Protein AF-A0A8T3ZZF8-F1 (afdb_monomer_lite)

Foldseek 3Di:
DWWKKAWDADPPFFGQDIDTQDDLVRLLVSLQLLLVVLQVCLLVLQQFQLVQLCVVLVVLQVQDQELVSLLVSLQPDDPVVSLVSRVVGGHDDPVVVVPPPDPQQDDSSLSSLLQSVLSNVCNHQPGPDRDGDGDDDDQGKTWIFGQHPNDTDIQMDRVVPDDSLSSSLSSQVSNVVSLLVSLVSQFPDSVVLVVVLVVLLVVDDQDAASNVLSVSSVPDPVVCLLVVLVVGGPDSVCSSSSVVSSSQVSCVSNVRGNGDHNVNSCSRPVVPPDPDPPPPPDD

Radius of gyration: 19.06 Å; chains: 1; bounding box: 44×47×50 Å

Sequence (283 aa):
MEEFILLHYRNGLEFLGEARSPTKEQAIELLNKLNSLSREKIFEYAPIDKKCVEAAAKKDSERIKSIADFIEATKEIQPAKLESQLKACMKTSEEDAATTLEKKRGDPVVFALSYYLHLLLERILPQDRVSLSKSKSGSKEIRFAANYGGWQVVKKVDLEKAKQKAALACLAGIYSCAERKCAELCCKNPDAFEAYVESFLSKFPERKSFSKLPQMLSQIDESKLDAELAGFCEKRERLPLLKKHCLNRIFEYCGYTPFISIGSINEVYPDIKIPKPRGRIKK

Structure (mmCIF, N/CA/C/O backbone):
data_AF-A0A8T3ZZF8-F1
#
_entry.id   AF-A0A8T3ZZF8-F1
#
loop_
_atom_site.group_PDB
_atom_site.id
_atom_site.type_symbol
_atom_site.label_atom_id
_atom_site.label_alt_id
_atom_site.label_comp_id
_atom_site.label_asym_id
_atom_site.label_entity_id
_atom_site.label_seq_id
_atom_site.pdbx_PDB_ins_code
_atom_site.Cartn_x
_atom_site.Cartn_y
_atom_site.Cartn_z
_atom_site.occupancy
_atom_site.B_iso_or_equiv
_atom_site.auth_seq_id
_atom_site.auth_comp_id
_atom_site.auth_asym_id
_atom_site.auth_atom_id
_atom_site.pdbx_PDB_model_num
ATOM 1 N N . MET A 1 1 ? -2.004 -26.532 18.613 1.00 45.62 1 MET A N 1
ATOM 2 C CA . MET A 1 1 ? -1.416 -25.829 17.452 1.00 45.62 1 MET A CA 1
ATOM 3 C C . MET A 1 1 ? -0.748 -24.584 17.995 1.00 45.62 1 MET A C 1
ATOM 5 O O . MET A 1 1 ? -1.442 -23.816 18.642 1.00 45.62 1 MET A O 1
ATOM 9 N N . GLU A 1 2 ? 0.563 -24.425 17.811 1.00 49.97 2 GLU A N 1
ATOM 10 C CA . GLU A 1 2 ? 1.251 -23.169 18.148 1.00 49.97 2 GLU A CA 1
ATOM 11 C C . GLU A 1 2 ? 0.748 -22.079 17.190 1.00 49.97 2 GLU A C 1
ATOM 13 O O . GLU A 1 2 ? 0.653 -22.331 15.986 1.00 49.97 2 GLU A O 1
ATOM 18 N N . GLU A 1 3 ? 0.356 -20.906 17.694 1.00 51.12 3 GLU A N 1
ATOM 19 C CA . GLU A 1 3 ? 0.049 -19.773 16.815 1.00 51.12 3 GLU A CA 1
ATOM 20 C C . GLU A 1 3 ? 1.375 -19.134 16.378 1.00 51.12 3 GLU A C 1
ATOM 22 O O . GLU A 1 3 ? 2.294 -19.047 17.183 1.00 51.12 3 GLU A O 1
ATOM 27 N N . PHE A 1 4 ? 1.552 -18.713 15.126 1.00 54.41 4 PHE A N 1
ATOM 28 C CA . PHE A 1 4 ? 2.844 -18.150 14.696 1.00 54.41 4 PHE A CA 1
ATOM 29 C C . PHE A 1 4 ? 2.719 -17.025 13.676 1.00 54.41 4 PHE A C 1
ATOM 31 O O . PHE A 1 4 ? 1.780 -17.001 12.886 1.00 54.41 4 PHE A O 1
ATOM 38 N N . ILE A 1 5 ? 3.696 -16.113 13.673 1.00 56.91 5 ILE A N 1
ATOM 39 C CA . ILE A 1 5 ? 3.954 -15.107 12.631 1.00 56.91 5 ILE A CA 1
ATOM 40 C C . ILE A 1 5 ? 5.468 -15.103 12.366 1.00 56.91 5 ILE A C 1
ATOM 42 O O . ILE A 1 5 ? 6.240 -14.928 13.308 1.00 56.91 5 ILE A O 1
ATOM 46 N N . LEU A 1 6 ? 5.909 -15.288 11.113 1.00 57.50 6 LEU A N 1
ATOM 47 C CA . LEU A 1 6 ? 7.340 -15.308 10.765 1.00 57.50 6 LEU A CA 1
ATOM 48 C C . LEU A 1 6 ? 7.673 -14.588 9.455 1.00 57.50 6 LEU A C 1
ATOM 50 O O . LEU A 1 6 ? 7.030 -14.842 8.434 1.00 57.50 6 LEU A O 1
ATOM 54 N N . LEU A 1 7 ? 8.715 -13.750 9.471 1.00 58.78 7 LEU A N 1
ATOM 55 C CA . LEU A 1 7 ? 9.036 -12.786 8.410 1.00 58.78 7 LEU A CA 1
ATOM 56 C C . LEU A 1 7 ? 10.526 -12.715 8.039 1.00 58.78 7 LEU A C 1
ATOM 58 O O . LEU A 1 7 ? 11.328 -12.360 8.899 1.00 58.78 7 LEU A O 1
ATOM 62 N N . HIS A 1 8 ? 10.897 -12.924 6.766 1.00 56.62 8 HIS A N 1
ATOM 63 C CA . HIS A 1 8 ? 12.279 -12.721 6.277 1.00 56.62 8 HIS A CA 1
ATOM 64 C C . HIS A 1 8 ? 12.374 -12.140 4.851 1.00 56.62 8 HIS A C 1
ATOM 66 O O . HIS A 1 8 ? 11.588 -12.504 3.976 1.00 56.62 8 HIS A O 1
ATOM 72 N N . TYR A 1 9 ? 13.382 -11.289 4.607 1.00 52.59 9 TYR A N 1
ATOM 73 C CA . TYR A 1 9 ? 13.756 -10.718 3.301 1.00 52.59 9 TYR A CA 1
ATOM 74 C C . TYR A 1 9 ? 15.286 -10.776 3.116 1.00 52.59 9 TYR A C 1
ATOM 76 O O . TYR A 1 9 ? 16.023 -10.333 4.001 1.00 52.59 9 TYR A O 1
ATOM 84 N N . ARG A 1 10 ? 15.821 -11.286 1.989 1.00 57.88 10 ARG A N 1
ATOM 85 C CA . ARG A 1 10 ? 17.273 -11.180 1.733 1.00 57.88 10 ARG A CA 1
ATOM 86 C C . ARG A 1 10 ? 17.708 -11.021 0.273 1.00 57.88 10 ARG A C 1
ATOM 88 O O . ARG A 1 10 ? 17.915 -12.000 -0.437 1.00 57.88 10 ARG A O 1
ATOM 95 N N . ASN A 1 11 ? 18.109 -9.782 -0.029 1.00 47.44 11 ASN A N 1
ATOM 96 C CA . ASN A 1 11 ? 19.355 -9.453 -0.732 1.00 47.44 11 ASN A CA 1
ATOM 97 C C . ASN A 1 11 ? 20.142 -8.404 0.101 1.00 47.44 11 ASN A C 1
ATOM 99 O O . ASN A 1 11 ? 20.333 -7.276 -0.338 1.00 47.44 11 ASN A O 1
ATOM 103 N N . GLY A 1 12 ? 20.510 -8.745 1.357 1.00 51.47 12 GLY A N 1
ATOM 104 C CA . GLY A 1 12 ? 21.231 -7.813 2.254 1.00 51.47 12 GLY A CA 1
ATOM 105 C C . GLY A 1 12 ? 21.369 -8.104 3.769 1.00 51.47 12 GLY A C 1
ATOM 106 O O . GLY A 1 12 ? 22.318 -7.576 4.329 1.00 51.47 12 GLY A O 1
ATOM 107 N N . LEU A 1 13 ? 20.548 -8.977 4.402 1.00 49.53 13 LEU A N 1
ATOM 108 C CA . LEU A 1 13 ? 20.537 -9.402 5.846 1.00 49.53 13 LEU A CA 1
ATOM 109 C C . LEU A 1 13 ? 19.393 -8.819 6.720 1.00 49.53 13 LEU A C 1
ATOM 111 O O . LEU A 1 13 ? 19.667 -8.319 7.809 1.00 49.53 13 LEU A O 1
ATOM 115 N N . GLU A 1 14 ? 18.119 -8.908 6.323 1.00 64.06 14 GLU A N 1
ATOM 116 C CA . GLU A 1 14 ? 17.030 -8.247 7.069 1.00 64.06 14 GLU A CA 1
ATOM 117 C C . GLU A 1 14 ? 16.024 -9.250 7.680 1.00 64.06 14 GLU A C 1
ATOM 119 O O . GLU A 1 14 ? 15.285 -9.934 6.966 1.00 64.06 14 GLU A O 1
ATOM 124 N N . PHE A 1 15 ? 15.994 -9.340 9.020 1.00 67.38 15 PHE A N 1
ATOM 125 C CA . PHE A 1 15 ? 14.991 -10.086 9.799 1.00 67.38 15 PHE A CA 1
ATOM 126 C C . PHE A 1 15 ? 14.062 -9.137 10.558 1.00 67.38 15 PHE A C 1
ATOM 128 O O . PHE A 1 15 ? 14.524 -8.282 11.321 1.00 67.38 15 PHE A O 1
ATOM 135 N N . LEU A 1 16 ? 12.754 -9.323 10.351 1.00 71.06 16 LEU A N 1
ATOM 136 C CA . LEU A 1 16 ? 11.699 -8.510 10.960 1.00 71.06 16 LEU A CA 1
ATOM 137 C C . LEU A 1 16 ? 11.226 -9.047 12.315 1.00 71.06 16 LEU A C 1
ATOM 139 O O . LEU A 1 16 ? 10.875 -8.251 13.183 1.00 71.06 16 LEU A O 1
ATOM 143 N N . GLY A 1 17 ? 11.181 -10.370 12.493 1.00 73.38 17 GLY A N 1
ATOM 144 C CA . GLY A 1 17 ? 10.735 -10.984 13.741 1.00 73.38 17 GLY A CA 1
ATOM 145 C C . GLY A 1 17 ? 10.070 -12.353 13.584 1.00 73.38 17 GLY A C 1
ATOM 146 O O . GLY A 1 17 ? 9.601 -12.738 12.509 1.00 73.38 17 GLY A O 1
ATOM 147 N N . GLU A 1 18 ? 10.027 -13.062 14.710 1.00 82.00 18 GLU A N 1
ATOM 148 C CA . GLU A 1 18 ? 9.312 -14.316 14.948 1.00 82.00 18 GLU A CA 1
ATOM 149 C C . GLU A 1 18 ? 8.516 -14.149 16.239 1.00 82.00 18 GLU A C 1
ATOM 151 O O . GLU A 1 18 ? 9.055 -13.674 17.239 1.00 82.00 18 GLU A O 1
ATOM 156 N N . ALA A 1 19 ? 7.253 -14.564 16.226 1.00 80.94 19 ALA A N 1
ATOM 157 C CA . ALA A 1 19 ? 6.489 -14.737 17.451 1.00 80.94 19 ALA A CA 1
ATOM 158 C C . ALA A 1 19 ? 5.739 -16.067 17.424 1.00 80.94 19 ALA A C 1
ATOM 160 O O . ALA A 1 19 ? 5.045 -16.375 16.450 1.00 80.94 19 ALA A O 1
ATOM 161 N N . ARG A 1 20 ? 5.879 -16.824 18.518 1.00 84.75 20 ARG A N 1
ATOM 162 C CA . ARG A 1 20 ? 5.105 -18.030 18.819 1.00 84.75 20 ARG A CA 1
ATOM 163 C C . ARG A 1 20 ? 4.074 -17.677 19.877 1.00 84.75 20 ARG A C 1
ATOM 165 O O . ARG A 1 20 ? 4.425 -17.106 20.903 1.00 84.75 20 ARG A O 1
ATOM 172 N N . SER A 1 21 ? 2.820 -17.989 19.600 1.00 84.88 21 SER A N 1
ATOM 173 C CA . SER A 1 21 ? 1.650 -17.575 20.365 1.00 84.88 21 SER A CA 1
ATOM 174 C C . SER A 1 21 ? 1.608 -16.061 20.603 1.00 84.88 21 SER A C 1
ATOM 176 O O . SER A 1 21 ? 1.566 -15.639 21.759 1.00 84.88 21 SER A O 1
ATOM 178 N N . PRO A 1 22 ? 1.684 -15.228 19.537 1.00 89.31 22 PRO A N 1
ATOM 179 C CA . PRO A 1 22 ? 1.718 -13.782 19.707 1.00 89.31 22 PRO A CA 1
ATOM 180 C C . PRO A 1 22 ? 0.444 -13.279 20.382 1.00 89.31 22 PRO A C 1
ATOM 182 O O . PRO A 1 22 ? -0.657 -13.707 20.047 1.00 89.31 22 PRO A O 1
ATOM 185 N N . THR A 1 23 ? 0.572 -12.295 21.268 1.00 92.81 23 THR A N 1
ATOM 186 C CA . THR A 1 23 ? -0.588 -11.506 21.695 1.00 92.81 23 THR A CA 1
ATOM 187 C C . THR A 1 23 ? -1.150 -10.704 20.518 1.00 92.81 23 THR A C 1
ATOM 189 O O . THR A 1 23 ? -0.491 -10.510 19.491 1.00 92.81 23 THR A O 1
ATOM 192 N N . LYS A 1 24 ? -2.371 -10.179 20.665 1.00 92.62 24 LYS A N 1
ATOM 193 C CA . LYS A 1 24 ? -2.981 -9.299 19.656 1.00 92.62 24 LYS A CA 1
ATOM 194 C C . LYS A 1 24 ? -2.100 -8.083 19.359 1.00 92.62 24 LYS A C 1
ATOM 196 O O . LYS A 1 24 ? -1.924 -7.712 18.202 1.00 92.62 24 LYS A O 1
ATOM 201 N N . GLU A 1 25 ? -1.504 -7.499 20.392 1.00 93.31 25 GLU A N 1
ATOM 202 C CA . GLU A 1 25 ? -0.563 -6.383 20.297 1.00 93.31 25 GLU A CA 1
ATOM 203 C C . GLU A 1 25 ? 0.671 -6.750 19.468 1.00 93.31 25 GLU A C 1
ATOM 205 O O . GLU A 1 25 ? 1.006 -6.034 18.525 1.00 93.31 25 GLU A O 1
ATOM 210 N N . GLN A 1 26 ? 1.301 -7.890 19.766 1.00 91.50 26 GLN A N 1
ATOM 211 C CA . GLN A 1 26 ? 2.470 -8.370 19.025 1.00 91.50 26 GLN A CA 1
ATOM 212 C C . GLN A 1 26 ? 2.125 -8.667 17.561 1.00 91.50 26 GLN A C 1
ATOM 214 O O . GLN A 1 26 ? 2.905 -8.354 16.661 1.00 91.50 26 GLN A O 1
ATOM 219 N N . ALA A 1 27 ? 0.944 -9.235 17.301 1.00 92.19 27 ALA A N 1
ATOM 220 C CA . ALA A 1 27 ? 0.477 -9.495 15.946 1.00 92.19 27 ALA A CA 1
ATOM 221 C C . ALA A 1 27 ? 0.298 -8.197 15.143 1.00 92.19 27 ALA A C 1
ATOM 223 O O . ALA A 1 27 ? 0.762 -8.115 14.006 1.00 92.19 27 ALA A O 1
ATOM 224 N N . ILE A 1 28 ? -0.319 -7.169 15.734 1.00 93.38 28 ILE A N 1
ATOM 225 C CA . ILE A 1 28 ? -0.486 -5.849 15.105 1.00 93.38 28 ILE A CA 1
ATOM 226 C C . ILE A 1 28 ? 0.873 -5.212 14.808 1.00 93.38 28 ILE A C 1
ATOM 228 O O . ILE A 1 28 ? 1.092 -4.737 13.694 1.00 93.38 28 ILE A O 1
ATOM 232 N N . GLU A 1 29 ? 1.804 -5.239 15.763 1.00 91.44 29 GLU A N 1
ATOM 233 C CA . GLU A 1 29 ? 3.140 -4.668 15.583 1.00 91.44 29 GLU A CA 1
ATOM 234 C C . GLU A 1 29 ? 3.897 -5.342 14.426 1.00 91.44 29 GLU A C 1
ATOM 236 O O . GLU A 1 29 ? 4.423 -4.662 13.540 1.00 91.44 29 GLU A O 1
ATOM 241 N N . LEU A 1 30 ? 3.913 -6.679 14.386 1.00 90.38 30 LEU A N 1
ATOM 242 C CA . LEU A 1 30 ? 4.572 -7.439 13.320 1.00 90.38 30 LEU A CA 1
ATOM 243 C C . LEU A 1 30 ? 3.923 -7.194 11.951 1.00 90.38 30 LEU A C 1
ATOM 245 O O . LEU A 1 30 ? 4.632 -7.027 10.956 1.00 90.38 30 LEU A O 1
ATOM 249 N N . LEU A 1 31 ? 2.588 -7.137 11.885 1.00 92.19 31 LEU A N 1
ATOM 250 C CA . LEU A 1 31 ? 1.858 -6.846 10.648 1.00 92.19 31 LEU A CA 1
ATOM 251 C C . LEU A 1 31 ? 2.102 -5.413 10.162 1.00 92.19 31 LEU A C 1
ATOM 253 O O . LEU A 1 31 ? 2.238 -5.203 8.956 1.00 92.19 31 LEU A O 1
ATOM 257 N N . ASN A 1 32 ? 2.202 -4.438 11.068 1.00 91.69 32 ASN A N 1
ATOM 258 C CA . ASN A 1 32 ? 2.520 -3.061 10.704 1.00 91.69 32 ASN A CA 1
ATOM 259 C C . ASN A 1 32 ? 3.951 -2.937 10.159 1.00 91.69 32 ASN A C 1
ATOM 261 O O . ASN A 1 32 ? 4.146 -2.397 9.071 1.00 91.69 32 ASN A O 1
ATOM 265 N N . LYS A 1 33 ? 4.946 -3.524 10.841 1.00 89.88 33 LYS A N 1
ATOM 266 C CA . LYS A 1 33 ? 6.337 -3.565 10.350 1.00 89.88 33 LYS A CA 1
ATOM 267 C C . LYS A 1 33 ? 6.429 -4.222 8.973 1.00 89.88 33 LYS A C 1
ATOM 269 O O . LYS A 1 33 ? 7.109 -3.723 8.079 1.00 89.88 33 LYS A O 1
ATOM 274 N N . LEU A 1 34 ? 5.702 -5.319 8.776 1.00 89.50 34 LEU A N 1
ATOM 275 C CA . LEU A 1 34 ? 5.622 -5.983 7.484 1.00 89.50 34 LEU A CA 1
ATOM 276 C C . LEU A 1 34 ? 4.988 -5.108 6.406 1.00 89.50 34 LEU A C 1
ATOM 278 O O . LEU A 1 34 ? 5.463 -5.092 5.271 1.00 89.50 34 LEU A O 1
ATOM 282 N N . ASN A 1 35 ? 3.913 -4.398 6.737 1.00 90.25 35 ASN A N 1
ATOM 283 C CA . ASN A 1 35 ? 3.269 -3.473 5.819 1.00 90.25 35 ASN A CA 1
ATOM 284 C C . ASN A 1 35 ? 4.258 -2.399 5.347 1.00 90.25 35 ASN A C 1
ATOM 286 O O . ASN A 1 35 ? 4.413 -2.218 4.140 1.00 90.25 35 ASN A O 1
ATOM 290 N N . SER A 1 36 ? 4.970 -1.760 6.279 1.00 88.56 36 SER A N 1
ATOM 291 C CA . SER A 1 36 ? 5.981 -0.747 5.966 1.00 88.56 36 SER A CA 1
ATOM 292 C C . SER A 1 36 ? 7.101 -1.313 5.093 1.00 88.56 36 SER A C 1
ATOM 294 O O . SER A 1 36 ? 7.353 -0.781 4.013 1.00 88.56 36 SER A O 1
ATOM 296 N N . LEU A 1 37 ? 7.708 -2.441 5.489 1.00 87.69 37 LEU A N 1
ATOM 297 C CA . LEU A 1 37 ? 8.810 -3.033 4.724 1.00 87.69 37 LEU A CA 1
ATOM 298 C C . LEU A 1 37 ? 8.362 -3.477 3.328 1.00 87.69 37 LEU A C 1
ATOM 300 O O . LEU A 1 37 ? 9.025 -3.181 2.338 1.00 87.69 37 LEU A O 1
ATOM 304 N N . SER A 1 38 ? 7.236 -4.189 3.223 1.00 89.88 38 SER A N 1
ATOM 305 C CA . SER A 1 38 ? 6.751 -4.671 1.925 1.00 89.88 38 SER A CA 1
ATOM 306 C C . SER A 1 38 ? 6.421 -3.520 0.983 1.00 89.88 38 SER A C 1
ATOM 308 O O . SER A 1 38 ? 6.756 -3.605 -0.195 1.00 89.88 38 SER A O 1
ATOM 310 N N . ARG A 1 39 ? 5.848 -2.424 1.493 1.00 88.88 39 ARG A N 1
ATOM 311 C CA . ARG A 1 39 ? 5.571 -1.216 0.711 1.00 88.88 39 ARG A CA 1
ATOM 312 C C . ARG A 1 39 ? 6.840 -0.523 0.219 1.00 88.88 39 ARG A C 1
ATOM 314 O O . ARG A 1 39 ? 6.849 -0.046 -0.907 1.00 88.88 39 ARG A O 1
ATOM 321 N N . GLU A 1 40 ? 7.893 -0.468 1.026 1.00 86.38 40 GLU A N 1
ATOM 322 C CA . GLU A 1 40 ? 9.168 0.140 0.627 1.00 86.38 40 GLU A CA 1
ATOM 323 C C . GLU A 1 40 ? 9.898 -0.728 -0.411 1.00 86.38 40 GLU A C 1
ATOM 325 O O . GLU A 1 40 ? 10.307 -0.256 -1.478 1.00 86.38 40 GLU A O 1
ATOM 330 N N . LYS A 1 41 ? 10.026 -2.029 -0.118 1.00 88.44 41 LYS A N 1
ATOM 331 C CA . LYS A 1 41 ? 10.813 -2.975 -0.918 1.00 88.44 41 LYS A CA 1
ATOM 332 C C . LYS A 1 41 ? 10.167 -3.330 -2.248 1.00 88.44 41 LYS A C 1
ATOM 334 O O . LYS A 1 41 ? 10.881 -3.655 -3.191 1.00 88.44 41 LYS A O 1
ATOM 339 N N . ILE A 1 42 ? 8.841 -3.243 -2.377 1.00 92.62 42 ILE A N 1
ATOM 340 C CA . ILE A 1 42 ? 8.144 -3.588 -3.627 1.00 92.62 42 ILE A CA 1
ATOM 341 C C . ILE A 1 42 ? 8.675 -2.801 -4.833 1.00 92.62 42 ILE A C 1
ATOM 343 O O . ILE A 1 42 ? 8.804 -3.358 -5.920 1.00 92.62 42 ILE A O 1
ATOM 347 N N . PHE A 1 43 ? 9.074 -1.542 -4.634 1.00 93.69 43 PHE A N 1
ATOM 348 C CA . PHE A 1 43 ? 9.594 -0.684 -5.697 1.00 93.69 43 PHE A CA 1
ATOM 349 C C . PHE A 1 43 ? 11.028 -1.031 -6.122 1.00 93.69 43 PHE A C 1
ATOM 351 O O . PHE A 1 43 ? 11.433 -0.651 -7.216 1.00 93.69 43 PHE A O 1
ATOM 358 N N . GLU A 1 44 ? 11.787 -1.785 -5.317 1.00 90.81 44 GLU A N 1
ATOM 359 C CA . GLU A 1 44 ? 13.088 -2.340 -5.735 1.00 90.81 44 GLU A CA 1
ATOM 360 C C . GLU A 1 44 ? 12.917 -3.397 -6.839 1.00 90.81 44 GLU A C 1
ATOM 362 O O . GLU A 1 44 ? 13.793 -3.555 -7.686 1.00 90.81 44 GLU A O 1
ATOM 367 N N . TYR A 1 45 ? 11.764 -4.076 -6.860 1.00 91.31 45 TYR A N 1
ATOM 368 C CA . TYR A 1 45 ? 11.410 -5.091 -7.855 1.00 91.31 45 TYR A CA 1
ATOM 369 C C . TYR A 1 45 ? 10.515 -4.549 -8.970 1.00 91.31 45 TYR A C 1
ATOM 371 O O . TYR A 1 45 ? 10.211 -5.276 -9.914 1.00 91.31 45 TYR A O 1
ATOM 379 N N . ALA A 1 46 ? 10.104 -3.284 -8.922 1.00 93.56 46 ALA A N 1
ATOM 380 C CA . ALA A 1 46 ? 9.411 -2.659 -10.040 1.00 93.56 46 ALA A CA 1
ATOM 381 C C . ALA A 1 46 ? 10.416 -2.315 -11.162 1.00 93.56 46 ALA A C 1
ATOM 383 O O . ALA A 1 46 ? 11.564 -1.968 -10.867 1.00 93.56 46 ALA A O 1
ATOM 384 N N . PRO A 1 47 ? 10.022 -2.377 -12.448 1.00 93.62 47 PRO A N 1
ATOM 385 C CA . PRO A 1 47 ? 10.875 -2.013 -13.583 1.00 93.62 47 PRO A CA 1
ATOM 386 C C . PRO A 1 47 ? 11.041 -0.484 -13.709 1.00 93.62 47 PRO A C 1
ATOM 388 O O . PRO A 1 47 ? 10.871 0.083 -14.780 1.00 93.62 47 PRO A O 1
ATOM 391 N N . ILE A 1 48 ? 11.348 0.209 -12.611 1.00 95.44 48 ILE A N 1
ATOM 392 C CA . ILE A 1 48 ? 11.445 1.672 -12.547 1.00 95.44 48 ILE A CA 1
ATOM 393 C C . ILE A 1 48 ? 12.823 2.111 -12.050 1.00 95.44 48 ILE A C 1
ATOM 395 O O . ILE A 1 48 ? 13.458 1.447 -11.222 1.00 95.44 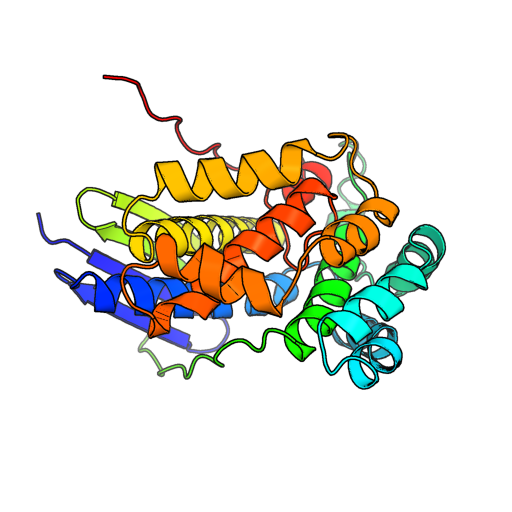48 ILE A O 1
ATOM 399 N N . ASP A 1 49 ? 13.283 3.259 -12.528 1.00 96.50 49 ASP A N 1
ATOM 400 C CA . ASP A 1 49 ? 14.353 4.034 -11.917 1.00 96.50 49 ASP A CA 1
ATOM 401 C C . ASP A 1 49 ? 13.768 4.910 -10.801 1.00 96.50 49 ASP A C 1
ATOM 403 O O . ASP A 1 49 ? 13.195 5.975 -11.042 1.00 96.50 49 ASP A O 1
ATOM 407 N N . LYS A 1 50 ? 13.925 4.451 -9.553 1.00 96.00 50 LYS A N 1
ATOM 408 C CA . LYS A 1 50 ? 13.447 5.164 -8.361 1.00 96.00 50 LYS A CA 1
ATOM 409 C C . LYS A 1 50 ? 14.004 6.586 -8.270 1.00 96.00 50 LYS A C 1
ATOM 411 O O . LYS A 1 50 ? 13.250 7.485 -7.924 1.00 96.00 50 LYS A O 1
ATOM 416 N N . LYS A 1 51 ? 15.275 6.808 -8.627 1.00 97.25 51 LYS A N 1
ATOM 417 C CA . LYS A 1 51 ? 15.898 8.139 -8.542 1.00 97.25 51 LYS A CA 1
ATOM 418 C C . LYS A 1 51 ? 15.283 9.098 -9.556 1.00 97.25 51 LYS A C 1
ATOM 420 O O . LYS A 1 51 ? 15.058 10.263 -9.239 1.00 97.25 51 LYS A O 1
ATOM 425 N N . CYS A 1 52 ? 14.970 8.601 -10.753 1.00 97.75 52 CYS A N 1
ATOM 426 C CA . CYS A 1 52 ? 14.250 9.371 -11.766 1.00 97.75 52 CYS A CA 1
ATOM 427 C C . CYS A 1 52 ? 12.850 9.778 -11.275 1.00 97.75 52 CYS A C 1
ATOM 429 O O . CYS A 1 52 ? 12.477 10.948 -11.371 1.00 97.75 52 CYS A O 1
ATOM 431 N N . VAL A 1 53 ? 12.094 8.846 -10.678 1.00 98.19 53 VAL A N 1
ATOM 432 C CA . VAL A 1 53 ? 10.758 9.146 -10.129 1.00 98.19 53 VAL A CA 1
ATOM 433 C C . VAL A 1 53 ? 10.835 10.094 -8.926 1.00 98.19 53 VAL A C 1
ATOM 435 O O . VAL A 1 53 ? 10.026 11.011 -8.826 1.00 98.19 53 VAL A O 1
ATOM 438 N N . GLU A 1 54 ? 11.822 9.931 -8.043 1.00 97.75 54 GLU A N 1
ATOM 439 C CA . GLU A 1 54 ? 12.080 10.844 -6.920 1.00 97.75 54 GLU A CA 1
ATOM 440 C C . GLU A 1 54 ? 12.378 12.264 -7.404 1.00 97.75 54 GLU A C 1
ATOM 442 O O . GLU A 1 54 ? 11.817 13.225 -6.881 1.00 97.75 54 GLU A O 1
ATOM 447 N N . ALA A 1 55 ? 13.207 12.410 -8.442 1.00 97.88 55 ALA A N 1
ATOM 448 C CA . ALA A 1 55 ? 13.484 13.706 -9.051 1.00 97.88 55 ALA A CA 1
ATOM 449 C C . ALA A 1 55 ? 12.216 14.338 -9.650 1.00 97.88 55 ALA A C 1
ATOM 451 O O . ALA A 1 55 ? 11.994 15.537 -9.475 1.00 97.88 55 ALA A O 1
ATOM 452 N N . ALA A 1 56 ? 11.361 13.537 -10.297 1.00 97.31 56 ALA A N 1
ATOM 453 C CA . ALA A 1 56 ? 10.073 13.996 -10.814 1.00 97.31 56 ALA A CA 1
ATOM 454 C C . ALA A 1 56 ? 9.115 14.435 -9.692 1.00 97.31 56 ALA A C 1
ATOM 456 O O . ALA A 1 56 ? 8.429 15.444 -9.838 1.00 97.31 56 ALA A O 1
ATOM 457 N N . ALA A 1 57 ? 9.088 13.710 -8.569 1.00 97.25 57 ALA A N 1
ATOM 458 C CA . ALA A 1 57 ? 8.209 13.985 -7.432 1.00 97.25 57 ALA A CA 1
ATOM 459 C C . ALA A 1 57 ? 8.711 15.108 -6.518 1.00 97.25 57 ALA A C 1
ATOM 461 O O . ALA A 1 57 ? 7.923 15.659 -5.752 1.00 97.25 57 ALA A O 1
ATOM 462 N N . LYS A 1 58 ? 10.002 15.460 -6.576 1.00 96.19 58 LYS A N 1
ATOM 463 C CA . LYS A 1 58 ? 10.665 16.345 -5.608 1.00 96.19 58 LYS A CA 1
ATOM 464 C C . LYS A 1 58 ? 9.884 17.632 -5.342 1.00 96.19 58 LYS A C 1
ATOM 466 O O . LYS A 1 58 ? 9.483 17.865 -4.204 1.00 96.19 58 LYS A O 1
ATOM 471 N N . LYS A 1 59 ? 9.602 18.407 -6.395 1.00 93.62 59 LYS A N 1
ATOM 472 C CA . LYS A 1 59 ? 8.892 19.694 -6.294 1.00 93.62 59 LYS A CA 1
ATOM 473 C C . LYS A 1 59 ? 7.524 19.540 -5.625 1.00 93.62 59 LYS A C 1
ATOM 475 O O . LYS A 1 59 ? 7.170 20.342 -4.765 1.00 93.62 59 LYS A O 1
ATOM 480 N N . ASP A 1 60 ? 6.772 18.511 -6.007 1.00 94.50 60 ASP A N 1
ATOM 481 C CA . ASP A 1 60 ? 5.446 18.254 -5.450 1.00 94.50 60 ASP A CA 1
ATOM 482 C C . ASP A 1 60 ? 5.515 17.740 -4.010 1.00 94.50 60 ASP A C 1
ATOM 484 O O . ASP A 1 60 ? 4.701 18.126 -3.182 1.00 94.50 60 ASP A O 1
ATOM 488 N N . SER A 1 61 ? 6.502 16.913 -3.673 1.00 94.69 61 SER A N 1
ATOM 489 C CA . SER A 1 61 ? 6.659 16.367 -2.321 1.00 94.69 61 SER A CA 1
ATOM 490 C C . SER A 1 61 ? 7.112 17.419 -1.299 1.00 94.69 61 SER A C 1
ATOM 492 O O . SER A 1 61 ? 6.672 17.398 -0.151 1.00 94.69 61 SER A O 1
ATOM 494 N N . GLU A 1 62 ? 7.957 18.373 -1.699 1.00 94.25 62 GLU A N 1
ATOM 495 C CA . GLU A 1 62 ? 8.507 19.399 -0.802 1.00 94.25 62 GLU A CA 1
ATOM 496 C C . GLU A 1 62 ? 7.451 20.418 -0.353 1.00 94.25 62 GLU A C 1
ATOM 498 O O . GLU A 1 62 ? 7.534 20.945 0.761 1.00 94.25 62 GLU A O 1
ATOM 503 N N . ARG A 1 63 ? 6.434 20.667 -1.187 1.00 94.81 63 ARG A N 1
ATOM 504 C CA . ARG A 1 63 ? 5.313 21.556 -0.845 1.00 94.81 63 ARG A CA 1
ATOM 505 C C . ARG A 1 63 ? 4.272 20.914 0.071 1.00 94.81 63 ARG A C 1
ATOM 507 O O . ARG A 1 63 ? 3.528 21.640 0.719 1.00 94.81 63 ARG A O 1
ATOM 514 N N . ILE A 1 64 ? 4.219 19.586 0.145 1.00 96.12 64 ILE A N 1
ATOM 515 C CA . ILE A 1 64 ? 3.206 18.877 0.927 1.00 96.12 64 ILE A CA 1
ATOM 516 C C . ILE A 1 64 ? 3.640 18.801 2.395 1.00 96.12 64 ILE A C 1
ATOM 518 O O . ILE A 1 64 ? 4.660 18.185 2.727 1.00 96.12 64 ILE A O 1
ATOM 522 N N . LYS A 1 65 ? 2.845 19.414 3.279 1.00 93.06 65 LYS A N 1
ATOM 523 C CA . LYS A 1 65 ? 3.014 19.371 4.743 1.00 93.06 65 LYS A CA 1
ATOM 524 C C . LYS A 1 65 ? 1.738 18.945 5.474 1.00 93.06 65 LYS A C 1
ATOM 526 O O . LYS A 1 65 ? 1.802 18.572 6.640 1.00 93.06 65 LYS A O 1
ATOM 531 N N . SER A 1 66 ? 0.599 18.990 4.792 1.00 90.56 66 SER A N 1
ATOM 532 C CA . SER A 1 66 ? -0.727 18.645 5.298 1.00 90.56 66 SER A CA 1
ATOM 533 C C . SER A 1 66 ? -1.546 17.907 4.236 1.00 90.56 66 SER A C 1
ATOM 535 O O . SER A 1 66 ? -1.202 17.914 3.050 1.00 90.56 66 SER A O 1
ATOM 537 N N . ILE A 1 67 ? -2.645 17.268 4.644 1.00 88.75 67 ILE A N 1
ATOM 538 C CA . ILE A 1 67 ? -3.588 16.643 3.704 1.00 88.75 67 ILE A CA 1
ATOM 539 C C . ILE A 1 67 ? -4.192 17.697 2.761 1.00 88.75 67 ILE A C 1
ATOM 541 O O . ILE A 1 67 ? -4.330 17.416 1.573 1.00 88.75 67 ILE A O 1
ATOM 545 N N . ALA A 1 68 ? -4.454 18.920 3.232 1.00 91.38 68 ALA A N 1
ATOM 546 C CA . ALA A 1 68 ? -4.874 20.030 2.375 1.00 91.38 68 ALA A CA 1
ATOM 547 C C . ALA A 1 68 ? -3.856 20.322 1.253 1.00 91.38 68 ALA A C 1
ATOM 549 O O . ALA A 1 68 ? -4.240 20.396 0.085 1.00 91.38 68 ALA A O 1
ATOM 550 N N . ASP A 1 69 ? -2.556 20.386 1.567 1.00 94.12 69 ASP A N 1
ATOM 551 C CA . ASP A 1 69 ? -1.511 20.576 0.546 1.00 94.12 69 ASP A CA 1
ATOM 552 C C . ASP A 1 69 ? -1.462 19.404 -0.442 1.00 94.12 69 ASP A C 1
ATOM 554 O O . ASP A 1 69 ? -1.249 19.599 -1.637 1.00 94.12 69 ASP A O 1
ATOM 558 N N . PHE A 1 70 ? -1.663 18.174 0.047 1.00 93.94 70 PHE A N 1
ATOM 559 C CA . PHE A 1 70 ? -1.734 16.981 -0.797 1.00 93.94 70 PHE A CA 1
ATOM 560 C C . PHE A 1 70 ? -2.931 17.045 -1.760 1.00 93.94 70 PHE A C 1
ATOM 562 O O . PHE A 1 70 ? -2.808 16.699 -2.938 1.00 93.94 70 PHE A O 1
ATOM 569 N N . ILE A 1 71 ? -4.089 17.517 -1.289 1.00 93.69 71 ILE A N 1
ATOM 570 C CA . ILE A 1 71 ? -5.283 17.722 -2.116 1.00 93.69 71 ILE A CA 1
ATOM 571 C C . ILE A 1 71 ? -5.001 18.755 -3.210 1.00 93.69 71 ILE A C 1
ATOM 573 O O . ILE A 1 71 ? -5.275 18.484 -4.377 1.00 93.69 71 ILE A O 1
ATOM 577 N N . GLU A 1 72 ? -4.415 19.904 -2.873 1.00 94.69 72 GLU A N 1
ATOM 578 C CA . GLU A 1 72 ? -4.070 20.919 -3.877 1.00 94.69 72 GLU A CA 1
ATOM 579 C C . GLU A 1 72 ? -3.028 20.404 -4.874 1.00 94.69 72 GLU A C 1
ATOM 581 O O . GLU A 1 72 ? -3.217 20.521 -6.086 1.00 94.69 72 GLU A O 1
ATOM 586 N N . ALA A 1 73 ? -1.986 19.718 -4.396 1.00 93.75 73 ALA A N 1
ATOM 587 C CA . ALA A 1 73 ? -0.984 19.122 -5.270 1.00 93.75 73 ALA A CA 1
ATOM 588 C C . ALA A 1 73 ? -1.600 18.113 -6.251 1.00 93.75 73 ALA A C 1
ATOM 590 O O . ALA A 1 73 ? -1.285 18.125 -7.439 1.00 93.75 73 ALA A O 1
ATOM 591 N N . THR A 1 74 ? -2.528 17.270 -5.786 1.00 93.00 74 THR A N 1
ATOM 592 C CA . THR A 1 74 ? -3.211 16.302 -6.657 1.00 93.00 74 THR A CA 1
ATOM 593 C C . THR A 1 74 ? -4.193 16.942 -7.634 1.00 93.00 74 THR A C 1
ATOM 595 O O . THR A 1 74 ? -4.375 16.397 -8.716 1.00 93.00 74 THR A O 1
ATOM 598 N N . LYS A 1 75 ? -4.781 18.109 -7.342 1.00 94.56 75 LYS A N 1
ATOM 599 C CA . LYS A 1 75 ? -5.606 18.845 -8.324 1.00 94.56 75 LYS A CA 1
ATOM 600 C C . LYS A 1 75 ? -4.794 19.353 -9.514 1.00 94.56 75 LYS A C 1
ATOM 602 O O . LYS A 1 75 ? -5.313 19.411 -10.626 1.00 94.56 75 LYS A O 1
ATOM 607 N N . GLU A 1 76 ? -3.539 19.725 -9.286 1.00 93.69 76 GLU A N 1
ATOM 608 C CA . GLU A 1 76 ? -2.663 20.269 -10.327 1.00 93.69 76 GLU A CA 1
ATOM 609 C C . GLU A 1 76 ? -2.036 19.194 -11.224 1.00 93.69 76 GLU A C 1
ATOM 611 O O . GLU A 1 76 ? -1.605 19.487 -12.345 1.00 93.69 76 GLU A O 1
ATOM 616 N N . ILE A 1 77 ? -1.975 17.947 -10.751 1.00 93.81 77 ILE A N 1
ATOM 617 C CA . ILE A 1 77 ? -1.421 16.838 -11.524 1.00 93.81 77 ILE A CA 1
ATOM 618 C C . ILE A 1 77 ? -2.320 16.559 -12.731 1.00 93.81 77 ILE A C 1
ATOM 620 O O . ILE A 1 77 ? -3.490 16.203 -12.606 1.00 93.81 77 ILE A O 1
ATOM 624 N N . GLN A 1 78 ? -1.728 16.647 -13.922 1.00 94.38 78 GLN A N 1
ATOM 625 C CA . GLN A 1 78 ? -2.332 16.194 -15.172 1.00 94.38 78 GLN A CA 1
ATOM 626 C C . GLN A 1 78 ? -1.883 14.751 -15.449 1.00 94.38 78 GLN A C 1
ATOM 628 O O . GLN A 1 78 ? -0.734 14.563 -15.859 1.00 94.38 78 GLN A O 1
ATOM 633 N N . PRO A 1 79 ? -2.747 13.729 -15.273 1.00 91.19 79 PRO A N 1
ATOM 634 C CA . PRO A 1 79 ? -2.319 12.328 -15.278 1.00 91.19 79 PRO A CA 1
ATOM 635 C C . PRO A 1 79 ? -1.603 11.919 -16.561 1.00 91.19 79 PRO A C 1
ATOM 637 O O . PRO A 1 79 ? -0.508 11.383 -16.495 1.00 91.19 79 PRO A O 1
ATOM 640 N N . ALA A 1 80 ? -2.149 12.271 -17.727 1.00 93.38 80 ALA A N 1
ATOM 641 C CA . ALA A 1 80 ? -1.544 11.921 -19.013 1.00 93.38 80 ALA A CA 1
ATOM 642 C C . ALA A 1 80 ? -0.144 12.538 -19.202 1.00 93.38 80 ALA A C 1
ATOM 644 O O . ALA A 1 80 ? 0.763 11.893 -19.729 1.00 93.38 80 ALA A O 1
ATOM 645 N N . LYS A 1 81 ? 0.052 13.782 -18.743 1.00 95.81 81 LYS A N 1
ATOM 646 C CA . LYS A 1 81 ? 1.351 14.463 -18.805 1.00 95.81 81 LYS A CA 1
ATOM 647 C C . LYS A 1 81 ? 2.346 13.824 -17.838 1.00 95.81 81 LYS A C 1
ATOM 649 O O . LYS A 1 81 ? 3.487 13.578 -18.221 1.00 95.81 81 LYS A O 1
ATOM 654 N N . LEU A 1 82 ? 1.902 13.531 -16.616 1.00 95.62 82 LEU A N 1
ATOM 655 C CA . LEU A 1 82 ? 2.720 12.862 -15.610 1.00 95.62 82 LEU A CA 1
ATOM 656 C C . LEU A 1 82 ? 3.118 11.455 -16.070 1.00 95.62 82 LEU A C 1
ATOM 658 O O . LEU A 1 82 ? 4.292 11.114 -16.027 1.00 95.62 82 LEU A O 1
ATOM 662 N N . GLU A 1 83 ? 2.182 10.660 -16.584 1.00 94.94 83 GLU A N 1
ATOM 663 C CA . GLU A 1 83 ? 2.456 9.336 -17.150 1.00 94.94 83 GLU A CA 1
ATOM 664 C C . GLU A 1 83 ? 3.466 9.420 -18.301 1.00 94.94 83 GLU A C 1
ATOM 666 O O . GLU A 1 83 ? 4.426 8.652 -18.331 1.00 94.94 83 GLU A O 1
ATOM 671 N N . SER A 1 84 ? 3.315 10.390 -19.211 1.00 95.56 84 SER A N 1
ATOM 672 C CA . SER A 1 84 ? 4.284 10.617 -20.289 1.00 95.56 84 SER A CA 1
ATOM 673 C C . SER A 1 84 ? 5.679 10.972 -19.771 1.00 95.56 84 SER A C 1
ATOM 675 O O . SER A 1 84 ? 6.666 10.545 -20.363 1.00 95.56 84 SER A O 1
ATOM 677 N N . GLN A 1 85 ? 5.781 11.741 -18.686 1.00 96.44 85 GLN A N 1
ATOM 678 C CA . GLN A 1 85 ? 7.059 12.057 -18.046 1.00 96.44 85 GLN A CA 1
ATOM 679 C C . GLN A 1 85 ? 7.662 10.816 -17.372 1.00 96.44 85 GLN A C 1
ATOM 681 O O . GLN A 1 85 ? 8.847 10.530 -17.537 1.00 96.44 85 GLN A O 1
ATOM 686 N N . LEU A 1 86 ? 6.846 10.050 -16.646 1.00 97.00 86 LEU A N 1
ATOM 687 C CA . LEU A 1 86 ? 7.278 8.863 -15.908 1.00 97.00 86 LEU A CA 1
ATOM 688 C C . LEU A 1 86 ? 7.670 7.696 -16.823 1.00 97.00 86 LEU A C 1
ATOM 690 O O . LEU A 1 86 ? 8.459 6.851 -16.402 1.00 97.00 86 LEU A O 1
ATOM 694 N N . LYS A 1 87 ? 7.218 7.673 -18.086 1.00 95.62 87 LYS A N 1
ATOM 695 C CA . LYS A 1 87 ? 7.708 6.728 -19.110 1.00 95.62 87 LYS A CA 1
ATOM 696 C C . LYS A 1 87 ? 9.225 6.754 -19.263 1.00 95.62 87 LYS A C 1
ATOM 698 O O . LYS A 1 87 ? 9.825 5.700 -19.442 1.00 95.62 87 LYS A O 1
ATOM 703 N N . ALA A 1 88 ? 9.851 7.925 -19.136 1.00 95.00 88 ALA A N 1
ATOM 704 C CA . ALA A 1 88 ? 11.306 8.053 -19.221 1.00 95.00 88 ALA A CA 1
ATOM 705 C C . ALA A 1 88 ? 12.038 7.441 -18.011 1.00 95.00 88 ALA A C 1
ATOM 707 O O . ALA A 1 88 ? 13.232 7.172 -18.088 1.00 95.00 88 ALA A O 1
ATOM 708 N N . CYS A 1 89 ? 11.327 7.196 -16.906 1.00 96.56 89 CYS A N 1
ATOM 709 C CA . CYS A 1 89 ? 11.862 6.556 -15.706 1.00 96.56 89 CYS A CA 1
ATOM 710 C C . CYS A 1 89 ? 11.701 5.028 -15.718 1.00 96.56 89 CYS A C 1
ATOM 712 O O . CYS A 1 89 ? 11.996 4.374 -14.717 1.00 96.56 89 CYS A O 1
ATOM 714 N N . MET A 1 90 ? 11.203 4.439 -16.805 1.00 94.75 90 MET A N 1
ATOM 715 C CA . MET A 1 90 ? 11.057 2.992 -16.918 1.00 94.75 90 MET A CA 1
ATOM 716 C C . MET A 1 90 ? 12.400 2.355 -17.270 1.00 94.75 90 MET A C 1
ATOM 718 O O . MET A 1 90 ? 13.101 2.809 -18.171 1.00 94.75 90 MET A O 1
ATOM 722 N N . LYS A 1 91 ? 12.762 1.279 -16.570 1.00 90.12 91 LYS A N 1
ATOM 723 C CA . LYS A 1 91 ? 13.934 0.475 -16.925 1.00 90.12 91 LYS A CA 1
ATOM 724 C C . LYS A 1 91 ? 13.570 -0.426 -18.094 1.00 90.12 91 LYS A C 1
ATOM 726 O O . LYS A 1 91 ? 12.594 -1.170 -18.018 1.00 90.12 91 LYS A O 1
ATOM 731 N N . THR A 1 92 ? 14.380 -0.406 -19.142 1.00 72.31 92 THR A N 1
ATOM 732 C CA . THR A 1 92 ? 14.312 -1.405 -20.207 1.00 72.31 92 THR A CA 1
ATOM 733 C C . THR A 1 92 ? 14.741 -2.745 -19.616 1.00 72.31 92 THR A C 1
ATOM 735 O O . THR A 1 92 ? 15.881 -2.871 -19.171 1.00 72.31 92 THR A O 1
ATOM 738 N N . SER A 1 93 ? 13.848 -3.735 -19.558 1.00 65.06 93 SER A N 1
ATOM 739 C CA . SER A 1 93 ? 14.249 -5.101 -19.209 1.00 65.06 93 SER A CA 1
ATOM 740 C C . SER A 1 93 ? 14.440 -5.929 -20.481 1.00 65.06 93 SER A C 1
ATOM 742 O O . SER A 1 93 ? 13.663 -5.814 -21.429 1.00 65.06 93 SER A O 1
ATOM 744 N N . GLU A 1 94 ? 15.472 -6.774 -20.509 1.00 57.59 94 GLU A N 1
ATOM 745 C CA . GLU A 1 94 ? 15.685 -7.746 -21.594 1.00 57.59 94 GLU A CA 1
ATOM 746 C C . GLU A 1 94 ? 14.508 -8.736 -21.704 1.00 57.59 94 GLU A C 1
ATOM 748 O O . GLU A 1 94 ? 14.180 -9.202 -22.793 1.00 57.59 94 GLU A O 1
ATOM 753 N N . GLU A 1 95 ? 13.811 -9.010 -20.593 1.00 57.69 95 GLU A N 1
ATOM 754 C CA . GLU A 1 95 ? 12.618 -9.865 -20.567 1.00 57.69 95 GLU A CA 1
ATOM 755 C C . GLU A 1 95 ? 11.407 -9.215 -21.258 1.00 57.69 95 GLU A C 1
ATOM 757 O O . GLU A 1 95 ? 10.644 -9.914 -21.926 1.00 57.69 95 GLU A O 1
ATOM 762 N N . ASP A 1 96 ? 11.247 -7.888 -21.164 1.00 57.94 96 ASP A N 1
ATOM 763 C CA . ASP A 1 96 ? 10.159 -7.159 -21.828 1.00 57.94 96 ASP A CA 1
ATOM 764 C C . ASP A 1 96 ? 10.280 -7.190 -23.357 1.00 57.94 96 ASP A C 1
ATOM 766 O O . ASP A 1 96 ? 9.256 -7.160 -24.044 1.00 57.94 96 ASP A O 1
ATOM 770 N N . ALA A 1 97 ? 11.504 -7.307 -23.885 1.00 54.53 97 ALA A N 1
ATOM 771 C CA . ALA A 1 97 ? 11.772 -7.436 -25.317 1.00 54.53 97 ALA A CA 1
ATOM 772 C C . ALA A 1 97 ? 11.381 -8.820 -25.878 1.00 54.53 97 ALA A C 1
ATOM 774 O O . ALA A 1 97 ? 11.044 -8.932 -27.057 1.00 54.53 97 ALA A O 1
ATOM 775 N N . ALA A 1 98 ? 11.376 -9.865 -25.040 1.00 52.31 98 ALA A N 1
ATOM 776 C CA . ALA A 1 98 ? 11.051 -11.239 -25.436 1.00 52.31 98 ALA A CA 1
ATOM 777 C C . ALA A 1 98 ? 9.546 -11.575 -25.338 1.00 52.31 98 ALA A C 1
ATOM 779 O O . ALA A 1 98 ? 9.066 -12.482 -26.017 1.00 52.31 98 ALA A O 1
ATOM 780 N N . THR A 1 99 ? 8.770 -10.841 -24.532 1.00 53.22 99 THR A N 1
ATOM 781 C CA . THR A 1 99 ? 7.303 -10.993 -24.398 1.00 53.22 99 THR A CA 1
ATOM 782 C C . THR A 1 99 ? 6.512 -10.288 -25.511 1.00 53.22 99 THR A C 1
ATOM 784 O O . THR A 1 99 ? 5.621 -9.484 -25.252 1.00 53.22 99 THR A O 1
ATOM 787 N N . THR A 1 100 ? 6.816 -10.582 -26.774 1.00 52.16 100 THR A N 1
ATOM 788 C CA . THR A 1 100 ? 6.115 -10.013 -27.944 1.00 52.16 100 THR A CA 1
ATOM 789 C C . THR A 1 100 ? 4.791 -10.711 -28.288 1.00 52.16 100 THR A C 1
ATOM 791 O O . THR A 1 100 ? 4.040 -10.203 -29.118 1.00 52.16 100 THR A O 1
ATOM 794 N N . LEU A 1 101 ? 4.460 -11.843 -27.649 1.00 48.91 101 LEU A N 1
ATOM 795 C CA . LEU A 1 101 ? 3.318 -12.691 -28.041 1.00 48.91 101 LEU A CA 1
ATOM 796 C C . LEU A 1 101 ? 2.094 -12.638 -27.107 1.00 48.91 101 LEU A C 1
ATOM 798 O O . LEU A 1 101 ? 1.001 -13.014 -27.531 1.00 48.91 101 LEU A O 1
ATOM 802 N N . GLU A 1 102 ? 2.216 -12.126 -25.879 1.00 56.75 102 GLU A N 1
ATOM 803 C CA . GLU A 1 102 ? 1.068 -11.938 -24.982 1.00 56.75 102 GLU A CA 1
ATOM 804 C C . GLU A 1 102 ? 0.686 -10.458 -24.900 1.00 56.75 102 GLU A C 1
ATOM 806 O O . GLU A 1 102 ? 1.497 -9.604 -24.543 1.00 56.75 102 GLU A O 1
ATOM 811 N N . LYS A 1 103 ? -0.569 -10.135 -25.238 1.00 60.09 103 LYS A N 1
ATOM 812 C CA . LYS A 1 103 ? -1.095 -8.765 -25.164 1.00 60.09 103 LYS A CA 1
ATOM 813 C C . LYS A 1 103 ? -1.063 -8.284 -23.708 1.00 60.09 103 LYS A C 1
ATOM 815 O O . LYS A 1 103 ? -1.979 -8.597 -22.943 1.00 60.09 103 LYS A O 1
ATOM 820 N N . LYS A 1 104 ? -0.037 -7.509 -23.335 1.00 66.50 104 LYS A N 1
ATOM 821 C CA . LYS A 1 104 ? -0.034 -6.703 -22.104 1.00 66.50 104 LYS A CA 1
ATOM 822 C C . LYS A 1 104 ? -1.353 -5.928 -22.039 1.00 66.50 104 LYS A C 1
ATOM 824 O O . LYS A 1 104 ? -1.747 -5.301 -23.023 1.00 66.50 104 LYS A O 1
ATOM 829 N N . ARG A 1 105 ? -2.070 -6.028 -20.916 1.00 79.94 105 ARG A N 1
ATOM 830 C CA . ARG A 1 105 ? -3.369 -5.355 -20.731 1.00 79.94 105 ARG A CA 1
ATOM 831 C C . ARG A 1 105 ? -3.222 -3.990 -20.059 1.00 79.94 105 ARG A C 1
ATOM 833 O O . ARG A 1 105 ? -4.114 -3.164 -20.206 1.00 79.94 105 ARG A O 1
ATOM 840 N N . GLY A 1 106 ? -2.116 -3.765 -19.352 1.00 84.19 106 GLY A N 1
ATOM 841 C CA . GLY A 1 106 ? -1.784 -2.518 -18.668 1.00 84.19 106 GLY A CA 1
ATOM 842 C C . GLY A 1 106 ? -0.398 -1.983 -19.024 1.00 84.19 106 GLY A C 1
ATOM 843 O O . GLY A 1 106 ? 0.461 -2.71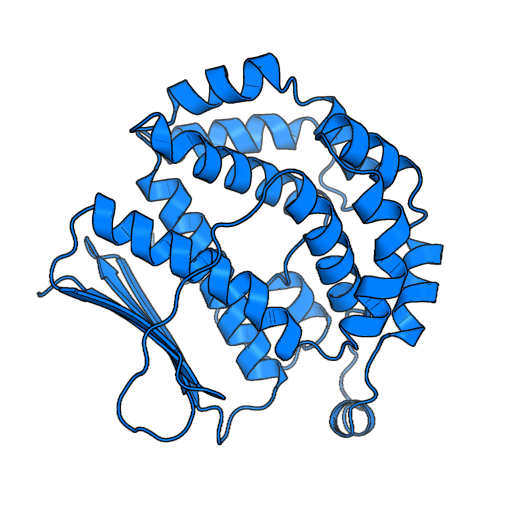3 -19.523 1.00 84.19 106 GLY A O 1
ATOM 844 N N . ASP A 1 107 ? -0.196 -0.695 -18.745 1.00 90.50 107 ASP A N 1
ATOM 845 C CA . ASP A 1 107 ? 1.067 0.021 -18.944 1.00 90.50 107 ASP A CA 1
ATOM 846 C C . ASP A 1 107 ? 1.926 -0.061 -17.658 1.00 90.50 107 ASP A C 1
ATOM 848 O O . ASP A 1 107 ? 1.469 0.384 -16.599 1.00 90.50 107 ASP A O 1
ATOM 852 N N . PRO A 1 108 ? 3.163 -0.605 -17.707 1.00 92.12 108 PRO A N 1
ATOM 853 C CA . PRO A 1 108 ? 4.084 -0.655 -16.566 1.00 92.12 108 PRO A CA 1
ATOM 854 C C . PRO A 1 108 ? 4.346 0.693 -15.873 1.00 92.12 108 PRO A C 1
ATOM 856 O O . PRO A 1 108 ? 4.746 0.705 -14.706 1.00 92.12 108 PRO A O 1
ATOM 859 N N . VAL A 1 109 ? 4.089 1.822 -16.547 1.00 95.31 109 VAL A N 1
ATOM 860 C CA . VAL A 1 109 ? 4.154 3.183 -15.975 1.00 95.31 109 VAL A CA 1
ATOM 861 C C . VAL A 1 109 ? 3.307 3.330 -14.715 1.00 95.31 109 VAL A C 1
ATOM 863 O O . VAL A 1 109 ? 3.649 4.125 -13.838 1.00 95.31 109 VAL A O 1
ATOM 866 N N . VAL A 1 110 ? 2.255 2.521 -14.558 1.00 95.50 110 VAL A N 1
ATOM 867 C CA . VAL A 1 110 ? 1.448 2.482 -13.332 1.00 95.50 110 VAL A CA 1
ATOM 868 C C . VAL A 1 110 ? 2.299 2.244 -12.078 1.00 95.50 110 VAL A C 1
ATOM 870 O O . VAL A 1 110 ? 1.996 2.792 -11.023 1.00 95.50 110 VAL A O 1
ATOM 873 N N . PHE A 1 111 ? 3.407 1.497 -12.171 1.00 96.62 111 PHE A N 1
ATOM 874 C CA . PHE A 1 111 ? 4.310 1.287 -11.036 1.00 96.62 111 PHE A CA 1
ATOM 875 C C . PHE A 1 111 ? 5.092 2.552 -10.669 1.00 96.62 111 PHE A C 1
ATOM 877 O O . PHE A 1 111 ? 5.260 2.840 -9.483 1.00 96.62 111 PHE A O 1
ATOM 884 N N . ALA A 1 112 ? 5.532 3.324 -11.668 1.00 97.44 112 ALA A N 1
ATOM 885 C CA . ALA A 1 112 ? 6.183 4.613 -11.449 1.00 97.44 112 ALA A CA 1
ATOM 886 C C . ALA A 1 112 ? 5.194 5.623 -10.856 1.00 97.44 112 ALA A C 1
ATOM 888 O O . ALA A 1 112 ? 5.536 6.330 -9.911 1.00 97.44 112 ALA A O 1
ATOM 889 N N . LEU A 1 113 ? 3.949 5.630 -11.339 1.00 97.19 113 LEU A N 1
ATOM 890 C CA . LEU A 1 113 ? 2.881 6.468 -10.796 1.00 97.19 113 LEU A CA 1
ATOM 891 C C . LEU A 1 113 ? 2.540 6.097 -9.344 1.00 97.19 113 LEU A C 1
ATOM 893 O O . LEU A 1 113 ? 2.406 6.979 -8.498 1.00 97.19 113 LEU A O 1
ATOM 897 N N . SER A 1 114 ? 2.472 4.804 -9.016 1.00 97.38 114 SER A N 1
ATOM 898 C CA . SER A 1 114 ? 2.304 4.351 -7.632 1.00 97.38 114 SER A CA 1
ATOM 899 C C . SER A 1 114 ? 3.454 4.788 -6.727 1.00 97.38 114 SER A C 1
ATOM 901 O O . SER A 1 114 ? 3.206 5.154 -5.577 1.00 97.38 114 SER A O 1
ATOM 903 N N . TYR A 1 115 ? 4.698 4.776 -7.222 1.00 97.81 115 TYR A N 1
ATOM 904 C CA . TYR A 1 115 ? 5.851 5.253 -6.454 1.00 97.81 115 TYR A CA 1
ATOM 905 C C . TYR A 1 115 ? 5.828 6.776 -6.280 1.00 97.81 115 TYR A C 1
ATOM 907 O O . TYR A 1 115 ? 6.073 7.278 -5.189 1.00 97.81 115 TYR A O 1
ATOM 915 N N . TYR A 1 116 ? 5.437 7.513 -7.318 1.00 97.69 116 TYR A N 1
ATOM 916 C CA . TYR A 1 116 ? 5.237 8.958 -7.254 1.00 97.69 116 TYR A CA 1
ATOM 917 C C . TYR A 1 116 ? 4.233 9.340 -6.158 1.00 97.69 116 TYR A C 1
ATOM 919 O O . TYR A 1 116 ? 4.542 10.121 -5.260 1.00 97.69 116 TYR A O 1
ATOM 927 N N . LEU A 1 117 ? 3.043 8.730 -6.178 1.00 96.19 117 LEU A N 1
ATOM 928 C CA . LEU A 1 117 ? 2.002 8.977 -5.176 1.00 96.19 117 LEU A CA 1
ATOM 929 C C . LEU A 1 117 ? 2.415 8.506 -3.779 1.00 96.19 117 LEU A C 1
ATOM 931 O O . LEU A 1 117 ? 2.024 9.118 -2.787 1.00 96.19 117 LEU A O 1
ATOM 935 N N . HIS A 1 118 ? 3.214 7.441 -3.687 1.00 95.44 118 HIS A N 1
ATOM 936 C CA . HIS A 1 118 ? 3.813 7.009 -2.429 1.00 95.44 118 HIS A CA 1
ATOM 937 C C . HIS A 1 118 ? 4.679 8.112 -1.812 1.00 95.44 118 HIS A C 1
ATOM 939 O O . HIS A 1 118 ? 4.442 8.452 -0.655 1.00 95.44 118 HIS A O 1
ATOM 945 N N . LEU A 1 119 ? 5.588 8.716 -2.585 1.00 95.69 119 LEU A N 1
ATOM 946 C CA . LEU A 1 119 ? 6.461 9.800 -2.119 1.00 95.69 119 LEU A CA 1
ATOM 947 C C . LEU A 1 119 ? 5.668 11.022 -1.643 1.00 95.69 119 LEU A C 1
ATOM 949 O O . LEU A 1 119 ? 6.019 11.626 -0.631 1.00 95.69 119 LEU A O 1
ATOM 953 N N . LEU A 1 120 ? 4.578 11.370 -2.336 1.00 95.50 120 LEU A N 1
ATOM 954 C CA . LEU A 1 120 ? 3.696 12.456 -1.902 1.00 95.50 120 LEU A CA 1
ATOM 955 C C . LEU A 1 120 ? 2.968 12.107 -0.594 1.00 95.50 120 LEU A C 1
ATOM 957 O O . LEU A 1 120 ? 2.905 12.927 0.319 1.00 95.50 120 LEU A O 1
ATOM 961 N N . LEU A 1 121 ? 2.438 10.884 -0.482 1.00 92.50 121 LEU A N 1
ATOM 962 C CA . LEU A 1 121 ? 1.662 10.455 0.683 1.00 92.50 121 LEU A CA 1
ATOM 963 C C . LEU A 1 121 ? 2.528 10.303 1.944 1.00 92.50 121 LEU A C 1
ATOM 965 O O . LEU A 1 121 ? 2.055 10.574 3.045 1.00 92.50 121 LEU A O 1
ATOM 969 N N . GLU A 1 122 ? 3.796 9.905 1.812 1.00 92.06 122 GLU A N 1
ATOM 970 C CA . GLU A 1 122 ? 4.722 9.796 2.952 1.00 92.06 122 GLU A CA 1
ATOM 971 C C . GLU A 1 122 ? 4.965 11.124 3.677 1.00 92.06 122 GLU A C 1
ATOM 973 O O . GLU A 1 122 ? 5.342 11.122 4.847 1.00 92.06 122 GLU A O 1
ATOM 978 N N . ARG A 1 123 ? 4.708 12.261 3.020 1.00 93.44 123 ARG A N 1
ATOM 979 C CA . ARG A 1 123 ? 4.833 13.592 3.629 1.00 93.44 123 ARG A CA 1
ATOM 980 C C . ARG A 1 123 ? 3.780 13.866 4.699 1.00 93.44 123 ARG A C 1
ATOM 982 O O . ARG A 1 123 ? 4.052 14.627 5.621 1.00 93.44 123 ARG A O 1
ATOM 989 N N . ILE A 1 124 ? 2.605 13.252 4.574 1.00 90.19 124 ILE A N 1
ATOM 990 C CA . ILE A 1 124 ? 1.449 13.480 5.459 1.00 90.19 124 ILE A CA 1
ATOM 991 C C . ILE A 1 124 ? 1.110 12.264 6.316 1.00 90.19 124 ILE A C 1
ATOM 993 O O . ILE A 1 124 ? 0.485 12.400 7.362 1.00 90.19 124 ILE A O 1
ATOM 997 N N . LEU A 1 125 ? 1.538 11.074 5.893 1.00 86.12 125 LEU A N 1
ATOM 998 C CA . LEU A 1 125 ? 1.379 9.819 6.625 1.00 86.12 125 LEU A CA 1
ATOM 999 C C . LEU A 1 125 ? 2.724 9.089 6.681 1.00 86.12 125 LEU A C 1
ATOM 1001 O O . LEU A 1 125 ? 2.874 8.027 6.048 1.00 86.12 125 LEU A O 1
ATOM 1005 N N . PRO A 1 126 ? 3.711 9.654 7.405 1.00 82.56 126 PRO A N 1
ATOM 1006 C CA . PRO A 1 126 ? 5.010 9.025 7.540 1.00 82.56 126 PRO A CA 1
ATOM 1007 C C . PRO A 1 126 ? 4.835 7.626 8.125 1.00 82.56 126 PRO A C 1
ATOM 1009 O O . PRO A 1 126 ? 4.004 7.388 9.003 1.00 82.56 126 PRO A O 1
ATOM 1012 N N . GLN A 1 127 ? 5.591 6.682 7.582 1.00 75.56 127 GLN A N 1
ATOM 1013 C CA . GLN A 1 127 ? 5.635 5.327 8.103 1.00 75.56 127 GLN A CA 1
ATOM 1014 C C . GLN A 1 127 ? 6.782 5.202 9.089 1.00 75.56 127 GLN A C 1
ATOM 1016 O O . GLN A 1 127 ? 7.850 5.790 8.893 1.00 75.56 127 GLN A O 1
ATOM 1021 N N . ASP A 1 128 ? 6.578 4.378 10.112 1.00 76.69 128 ASP A N 1
ATOM 1022 C CA . ASP A 1 128 ? 7.671 3.975 10.977 1.00 76.69 128 ASP A CA 1
ATOM 1023 C C . ASP A 1 128 ? 8.723 3.264 10.130 1.00 76.69 128 ASP A C 1
ATOM 1025 O O . ASP A 1 128 ? 8.452 2.242 9.485 1.00 76.69 128 ASP A O 1
ATOM 1029 N N . ARG A 1 129 ? 9.936 3.819 10.129 1.00 75.75 129 ARG A N 1
ATOM 1030 C CA . ARG A 1 129 ? 11.084 3.145 9.534 1.00 75.75 129 ARG A CA 1
ATOM 1031 C C . ARG A 1 129 ? 11.371 1.912 10.364 1.00 75.75 129 ARG A C 1
ATOM 1033 O O . ARG A 1 129 ? 11.617 1.996 11.567 1.00 75.75 129 ARG A O 1
ATOM 1040 N N . VAL A 1 130 ? 11.334 0.757 9.717 1.00 74.25 130 VAL A N 1
ATOM 1041 C CA . VAL A 1 130 ? 11.558 -0.497 10.418 1.00 74.25 130 VAL A CA 1
ATOM 1042 C C . VAL A 1 130 ? 13.055 -0.666 10.647 1.00 74.25 130 VAL A C 1
ATOM 1044 O O . VAL A 1 130 ? 13.829 -0.739 9.697 1.00 74.25 130 VAL A O 1
ATOM 1047 N N . SER A 1 131 ? 13.468 -0.715 11.914 1.00 66.88 131 SER A N 1
ATOM 1048 C CA . SER A 1 131 ? 14.829 -1.112 12.281 1.00 66.88 131 SER A CA 1
ATOM 1049 C C . SER A 1 131 ? 14.974 -2.622 12.103 1.00 66.88 131 SER A C 1
ATOM 1051 O O . SER A 1 131 ? 14.145 -3.389 12.599 1.00 66.88 131 SER A O 1
ATOM 1053 N N . LEU A 1 132 ? 16.000 -3.047 11.367 1.00 67.25 132 LEU A N 1
ATOM 1054 C CA . LEU A 1 132 ? 16.182 -4.436 10.944 1.00 67.25 132 LEU A CA 1
ATOM 1055 C C . LEU A 1 132 ? 17.371 -5.062 11.671 1.00 67.25 132 LEU A C 1
ATOM 1057 O O . LEU A 1 132 ? 18.425 -4.446 11.826 1.00 67.25 132 LEU A O 1
ATOM 1061 N N . SER A 1 133 ? 17.203 -6.311 12.109 1.00 64.12 133 SER A N 1
ATOM 1062 C CA . SER A 1 133 ? 18.265 -7.082 12.762 1.00 64.12 133 SER A CA 1
ATOM 1063 C C . SER A 1 133 ? 18.966 -8.017 11.767 1.00 64.12 133 SER A C 1
ATOM 1065 O O . SER A 1 133 ? 18.344 -8.529 10.832 1.00 64.12 133 SER A O 1
ATOM 1067 N N . LYS A 1 134 ? 20.276 -8.240 11.958 1.00 61.47 134 LYS A N 1
ATOM 1068 C CA . LYS A 1 134 ? 21.080 -9.145 11.116 1.00 61.47 134 LYS A CA 1
ATOM 1069 C C . LYS A 1 134 ? 20.761 -10.610 11.447 1.00 61.47 134 LYS A C 1
ATOM 1071 O O . LYS A 1 134 ? 20.776 -10.995 12.611 1.00 61.47 134 LYS A O 1
ATOM 1076 N N . SER A 1 135 ? 20.555 -11.443 10.426 1.00 57.03 135 SER A N 1
ATOM 1077 C CA . SER A 1 135 ? 20.229 -12.879 10.559 1.00 57.03 135 SER A CA 1
ATOM 1078 C C . SER A 1 135 ? 21.342 -13.810 10.031 1.00 57.03 135 SER A C 1
ATOM 1080 O O . SER A 1 135 ? 22.084 -13.438 9.118 1.00 57.03 135 SER A O 1
ATOM 1082 N N . LYS A 1 136 ? 21.470 -15.031 10.591 1.00 51.91 136 LYS A N 1
ATOM 1083 C CA . LYS A 1 136 ? 22.428 -16.078 10.166 1.00 51.91 136 LYS A CA 1
ATOM 1084 C C . LYS A 1 136 ? 21.851 -16.969 9.037 1.00 51.91 136 LYS A C 1
ATOM 1086 O O . LYS A 1 136 ? 20.842 -17.621 9.234 1.00 51.91 136 LYS A O 1
ATOM 1091 N N . SER A 1 137 ? 22.566 -16.987 7.903 1.00 43.47 137 SER A N 1
ATOM 1092 C CA . SER A 1 137 ? 22.640 -17.951 6.770 1.00 43.47 137 SER A CA 1
ATOM 1093 C C . SER A 1 137 ? 21.404 -18.735 6.252 1.00 43.47 137 SER A C 1
ATOM 1095 O O . SER A 1 137 ? 20.852 -19.580 6.946 1.00 43.47 137 SER A O 1
ATOM 1097 N N . GLY A 1 138 ? 21.112 -18.544 4.950 1.00 52.44 138 GLY A N 1
ATOM 1098 C CA . GLY A 1 138 ? 20.272 -19.343 4.032 1.00 52.44 138 GLY A CA 1
ATOM 1099 C C . GLY A 1 138 ? 20.237 -18.681 2.630 1.00 52.44 138 GLY A C 1
ATOM 1100 O O . GLY A 1 138 ? 20.297 -17.450 2.561 1.00 52.44 138 GLY A O 1
ATOM 1101 N N . SER A 1 139 ? 20.216 -19.450 1.529 1.00 50.31 139 SER A N 1
ATOM 1102 C CA . SER A 1 139 ? 20.212 -18.959 0.129 1.00 50.31 139 SER A CA 1
ATOM 1103 C C . SER A 1 139 ? 18.849 -18.352 -0.293 1.00 50.31 139 SER A C 1
ATOM 1105 O O . SER A 1 139 ? 17.805 -18.802 0.168 1.00 50.31 139 SER A O 1
ATOM 1107 N N . LYS A 1 140 ? 18.881 -17.270 -1.092 1.00 63.50 140 LYS A N 1
ATOM 1108 C CA . LYS A 1 140 ? 18.064 -16.016 -1.059 1.00 63.50 140 LYS A CA 1
ATOM 1109 C C . LYS A 1 140 ? 16.516 -16.139 -1.003 1.00 63.50 140 LYS A C 1
ATOM 1111 O O . LYS A 1 140 ? 15.924 -16.833 -1.818 1.00 63.50 140 LYS A O 1
ATOM 1116 N N . GLU A 1 141 ? 15.822 -15.359 -0.147 1.00 69.06 141 GLU A N 1
ATOM 1117 C CA . GLU A 1 141 ? 14.349 -15.456 0.035 1.00 69.06 141 GLU A CA 1
ATOM 1118 C C . GLU A 1 141 ? 13.550 -14.142 0.282 1.00 69.06 141 GLU A C 1
ATOM 1120 O O . GLU A 1 141 ? 14.109 -13.124 0.683 1.00 69.06 141 GLU A O 1
ATOM 1125 N N . ILE A 1 142 ? 12.216 -14.193 0.131 1.00 69.50 142 ILE A N 1
ATOM 1126 C CA . ILE A 1 142 ? 11.193 -13.298 0.721 1.00 69.50 142 ILE A CA 1
ATOM 1127 C C . ILE A 1 142 ? 10.114 -14.195 1.328 1.00 69.50 142 ILE A C 1
ATOM 1129 O O . ILE A 1 142 ? 9.521 -14.960 0.590 1.00 69.50 142 ILE A O 1
ATOM 1133 N N . ARG A 1 143 ? 9.809 -14.170 2.623 1.00 71.81 143 ARG A N 1
ATOM 1134 C CA . ARG A 1 143 ? 8.879 -15.131 3.247 1.00 71.81 143 ARG A CA 1
ATOM 1135 C C . ARG A 1 143 ? 8.022 -14.466 4.320 1.00 71.81 143 ARG A C 1
ATOM 1137 O O . ARG A 1 143 ? 8.558 -13.807 5.198 1.00 71.81 143 ARG A O 1
ATOM 1144 N N . PHE A 1 144 ? 6.711 -14.690 4.299 1.00 77.25 144 PHE A N 1
ATOM 1145 C CA . PHE A 1 144 ? 5.785 -14.343 5.379 1.00 77.25 144 PHE A CA 1
ATOM 1146 C C . PHE A 1 144 ? 4.881 -15.528 5.696 1.00 77.25 144 PHE A C 1
ATOM 1148 O O . PHE A 1 144 ? 4.107 -15.913 4.827 1.00 77.25 144 PHE A O 1
ATOM 1155 N N . ALA A 1 145 ? 4.950 -16.105 6.892 1.00 74.62 145 ALA A N 1
ATOM 1156 C CA . ALA A 1 145 ? 4.053 -17.170 7.338 1.00 74.62 145 ALA A CA 1
ATOM 1157 C C . ALA A 1 145 ? 3.238 -16.723 8.561 1.00 74.62 145 ALA A C 1
ATOM 1159 O O . ALA A 1 145 ? 3.757 -16.002 9.401 1.00 74.62 145 ALA A O 1
ATOM 1160 N N . ALA A 1 146 ? 1.991 -17.154 8.689 1.00 75.62 146 ALA A N 1
ATOM 1161 C CA . ALA A 1 146 ? 1.089 -16.846 9.784 1.00 75.62 146 ALA A CA 1
ATOM 1162 C C . ALA A 1 146 ? 0.189 -18.060 10.067 1.00 75.62 146 ALA A C 1
ATOM 1164 O O . ALA A 1 146 ? -0.191 -18.752 9.127 1.00 75.62 146 ALA A O 1
ATOM 1165 N N . ASN A 1 147 ? -0.154 -18.302 11.329 1.00 77.06 147 ASN A N 1
ATOM 1166 C CA . ASN A 1 147 ? -1.360 -18.978 11.812 1.00 77.06 147 ASN A CA 1
ATOM 1167 C C . ASN A 1 147 ? -1.721 -18.348 13.161 1.00 77.06 147 ASN A C 1
ATOM 1169 O O . ASN A 1 147 ? -1.227 -18.803 14.182 1.00 77.06 147 ASN A O 1
ATOM 1173 N N . TYR A 1 148 ? -2.525 -17.293 13.178 1.00 85.94 148 TYR A N 1
ATOM 1174 C CA . TYR A 1 148 ? -2.916 -16.581 14.402 1.00 85.94 148 TYR A CA 1
ATOM 1175 C C . TYR A 1 148 ? -4.437 -16.621 14.563 1.00 85.94 148 TYR A C 1
ATOM 1177 O O . TYR A 1 148 ? -5.133 -16.148 13.668 1.00 85.94 148 TYR A O 1
ATOM 1185 N N . GLY A 1 149 ? -4.982 -17.230 15.622 1.00 83.44 149 GLY A N 1
ATOM 1186 C CA . GLY A 1 149 ? -6.433 -17.412 15.771 1.00 83.44 149 GLY A CA 1
ATOM 1187 C C . GLY A 1 149 ? -7.078 -18.202 14.622 1.00 83.44 149 GLY A C 1
ATOM 1188 O O . GLY A 1 149 ? -8.202 -17.916 14.219 1.00 83.44 149 GLY A O 1
ATOM 1189 N N . GLY A 1 150 ? -6.339 -19.137 14.012 1.00 83.31 150 GLY A N 1
ATOM 1190 C CA . GLY A 1 150 ? -6.750 -19.826 12.781 1.00 83.31 150 GLY A CA 1
ATOM 1191 C C . GLY A 1 150 ? -6.468 -19.048 11.485 1.00 83.31 150 GLY A C 1
ATOM 1192 O O . GLY A 1 150 ? -6.853 -19.500 10.406 1.00 83.31 150 GLY A O 1
ATOM 1193 N N . TRP A 1 151 ? -5.792 -17.892 11.553 1.00 82.31 151 TRP A N 1
ATOM 1194 C CA . TRP A 1 151 ? -5.437 -17.079 10.385 1.00 82.31 151 TRP A CA 1
ATOM 1195 C C . TRP A 1 151 ? -4.153 -17.566 9.706 1.00 82.31 151 TRP A C 1
ATOM 1197 O O . TRP A 1 151 ? -3.062 -17.066 9.991 1.00 82.31 151 TRP A O 1
ATOM 1207 N N . GLN A 1 152 ? -4.285 -18.553 8.813 1.00 70.00 152 GLN A N 1
ATOM 1208 C CA . GLN A 1 152 ? -3.153 -19.205 8.148 1.00 70.00 152 GLN A CA 1
ATOM 1209 C C . GLN A 1 152 ? -2.751 -18.550 6.817 1.00 70.00 152 GLN A C 1
ATOM 1211 O O . GLN A 1 152 ? -3.519 -18.559 5.858 1.00 70.00 152 GLN A O 1
ATOM 1216 N N . VAL A 1 153 ? -1.527 -18.032 6.697 1.00 77.62 153 VAL A N 1
ATOM 1217 C CA . VAL A 1 153 ? -0.989 -17.449 5.450 1.00 77.62 153 VAL A CA 1
ATOM 1218 C C . VAL A 1 153 ? 0.463 -17.891 5.286 1.00 77.62 153 VAL A C 1
ATOM 1220 O O . VAL A 1 153 ? 1.187 -17.852 6.258 1.00 77.62 153 VAL A O 1
ATOM 1223 N N . VAL A 1 154 ? 0.949 -18.272 4.101 1.00 72.56 154 VAL A N 1
ATOM 1224 C CA . VAL A 1 154 ? 2.399 -18.420 3.831 1.00 72.56 154 VAL A CA 1
ATOM 1225 C C . VAL A 1 154 ? 2.702 -17.853 2.444 1.00 72.56 154 VAL A C 1
ATOM 1227 O O . VAL A 1 154 ? 2.117 -18.306 1.469 1.00 72.56 154 VAL A O 1
ATOM 1230 N N . LYS A 1 155 ? 3.590 -16.867 2.316 1.00 79.62 155 LYS A N 1
ATOM 1231 C CA . LYS A 1 155 ? 4.003 -16.258 1.038 1.00 79.62 155 LYS A CA 1
ATOM 1232 C C . LYS A 1 155 ? 5.522 -16.213 0.983 1.00 79.62 155 LYS A C 1
ATOM 1234 O O . LYS A 1 155 ? 6.108 -15.413 1.697 1.00 79.62 155 LYS A O 1
ATOM 1239 N N . LYS A 1 156 ? 6.134 -17.124 0.221 1.00 77.94 156 LYS A N 1
ATOM 1240 C CA . LYS A 1 156 ? 7.585 -17.308 0.048 1.00 77.94 156 LYS A CA 1
ATOM 1241 C C . LYS A 1 156 ? 7.995 -16.942 -1.380 1.00 77.94 156 LYS A C 1
ATOM 1243 O O . LYS A 1 156 ? 7.265 -17.270 -2.305 1.00 77.94 156 LYS A O 1
ATOM 1248 N N . VAL A 1 157 ? 9.181 -16.399 -1.583 1.00 78.38 157 VAL A N 1
ATOM 1249 C CA . VAL A 1 157 ? 9.855 -16.276 -2.872 1.00 78.38 157 VAL A CA 1
ATOM 1250 C C . VAL A 1 157 ? 11.314 -16.659 -2.656 1.00 78.38 157 VAL A C 1
ATOM 1252 O O . VAL A 1 157 ? 11.902 -16.243 -1.668 1.00 78.38 157 VAL A O 1
ATOM 1255 N N . ASP A 1 158 ? 11.858 -17.499 -3.531 1.00 85.94 158 ASP A N 1
ATOM 1256 C CA . ASP A 1 158 ? 13.270 -17.899 -3.583 1.00 85.94 158 ASP A CA 1
ATOM 1257 C C . ASP A 1 158 ? 13.947 -16.979 -4.602 1.00 85.94 158 ASP A C 1
ATOM 1259 O O . ASP A 1 158 ? 13.757 -17.145 -5.803 1.00 85.94 158 ASP A O 1
ATOM 1263 N N . LEU A 1 159 ? 14.660 -15.960 -4.130 1.00 84.19 159 LEU A N 1
ATOM 1264 C CA . LEU A 1 159 ? 15.253 -14.912 -4.964 1.00 84.19 159 LEU A CA 1
ATOM 1265 C C . LEU A 1 159 ? 16.429 -15.410 -5.818 1.00 84.19 159 LEU A C 1
ATOM 1267 O O . LEU A 1 159 ? 16.934 -14.656 -6.643 1.00 84.19 159 LEU A O 1
ATOM 1271 N N . GLU A 1 160 ? 16.883 -16.653 -5.646 1.00 85.00 160 GLU A N 1
ATOM 1272 C CA . GLU A 1 160 ? 17.860 -17.254 -6.563 1.00 85.00 160 GLU A CA 1
ATOM 1273 C C . GLU A 1 160 ? 17.203 -17.745 -7.849 1.00 85.00 160 GLU A C 1
ATOM 1275 O O . GLU A 1 160 ? 17.842 -17.766 -8.897 1.00 85.00 160 GLU A O 1
ATOM 1280 N N . LYS A 1 161 ? 15.924 -18.118 -7.772 1.00 84.75 161 LYS A N 1
ATOM 1281 C CA . LYS A 1 161 ? 15.167 -18.701 -8.890 1.00 84.75 161 LYS A CA 1
ATOM 1282 C C . LYS A 1 161 ? 14.044 -17.802 -9.385 1.00 84.75 161 LYS A C 1
ATOM 1284 O O . LYS A 1 161 ? 13.553 -17.970 -10.499 1.00 84.75 161 LYS A O 1
ATOM 1289 N N . ALA A 1 162 ? 13.572 -16.896 -8.538 1.00 85.44 162 ALA A N 1
ATOM 1290 C CA . ALA A 1 162 ? 12.428 -16.062 -8.830 1.00 85.44 162 ALA A CA 1
ATOM 1291 C C . ALA A 1 162 ? 12.798 -14.974 -9.833 1.00 85.44 162 ALA A C 1
ATOM 1293 O O . ALA A 1 162 ? 13.738 -14.206 -9.636 1.00 85.44 162 ALA A O 1
ATOM 1294 N N . LYS A 1 163 ? 11.968 -14.847 -10.870 1.00 87.88 163 LYS A N 1
ATOM 1295 C CA . LYS A 1 163 ? 11.961 -13.655 -11.714 1.00 87.88 163 LYS A CA 1
ATOM 1296 C C . LYS A 1 163 ? 11.577 -12.434 -10.883 1.00 87.88 163 LYS A C 1
ATOM 1298 O O . LYS A 1 163 ? 10.762 -12.534 -9.961 1.00 87.88 163 LYS A O 1
ATOM 1303 N N . GLN A 1 164 ? 12.074 -11.266 -11.275 1.00 88.25 164 GLN A N 1
ATOM 1304 C CA . GLN A 1 164 ? 11.787 -9.994 -10.610 1.00 88.25 164 GLN A CA 1
ATOM 1305 C C . GLN A 1 164 ? 10.277 -9.763 -10.416 1.00 88.25 164 GLN A C 1
ATOM 1307 O O . GLN A 1 164 ? 9.821 -9.420 -9.325 1.00 88.25 164 GLN A O 1
ATOM 1312 N N . LYS A 1 165 ? 9.477 -10.062 -11.443 1.00 89.88 165 LYS A N 1
ATOM 1313 C CA . LYS A 1 165 ? 8.017 -9.928 -11.400 1.00 89.88 165 LYS A CA 1
ATOM 1314 C C . LYS A 1 165 ? 7.325 -10.863 -10.391 1.00 89.88 165 LYS A C 1
ATOM 1316 O O . LYS A 1 165 ? 6.297 -10.503 -9.822 1.00 89.88 165 LYS A O 1
ATOM 1321 N N . ALA A 1 166 ? 7.910 -12.028 -10.093 1.00 90.75 166 ALA A N 1
ATOM 1322 C CA . ALA A 1 166 ? 7.404 -12.934 -9.059 1.00 90.75 166 ALA A CA 1
ATOM 1323 C C . ALA A 1 166 ? 7.673 -12.391 -7.645 1.00 90.75 166 ALA A C 1
ATOM 1325 O O . ALA A 1 166 ? 6.804 -12.477 -6.776 1.00 90.75 166 ALA A O 1
ATOM 1326 N N . ALA A 1 167 ? 8.841 -11.780 -7.421 1.00 90.69 167 ALA A N 1
ATOM 1327 C CA . ALA A 1 167 ? 9.143 -11.087 -6.169 1.00 90.69 167 ALA A CA 1
ATOM 1328 C C . ALA A 1 167 ? 8.216 -9.878 -5.956 1.00 90.69 167 ALA A C 1
ATOM 1330 O O . ALA A 1 167 ? 7.653 -9.723 -4.870 1.00 90.69 167 ALA A O 1
ATOM 1331 N N . LEU A 1 168 ? 7.966 -9.097 -7.014 1.00 92.19 168 LEU A N 1
ATOM 1332 C CA . LEU A 1 168 ? 7.001 -7.995 -7.011 1.00 92.19 168 LEU A CA 1
ATOM 1333 C C . LEU A 1 168 ? 5.591 -8.464 -6.602 1.00 92.19 168 LEU A C 1
ATOM 1335 O O . LEU A 1 168 ? 4.986 -7.900 -5.690 1.00 92.19 168 LEU A O 1
ATOM 1339 N N . ALA A 1 169 ? 5.094 -9.542 -7.221 1.00 93.38 169 ALA A N 1
ATOM 1340 C CA . ALA A 1 169 ? 3.805 -10.151 -6.885 1.00 93.38 169 ALA A CA 1
ATOM 1341 C C . ALA A 1 169 ? 3.739 -10.676 -5.446 1.00 93.38 169 ALA A C 1
ATOM 1343 O O . ALA A 1 169 ? 2.739 -10.465 -4.752 1.00 93.38 169 ALA A O 1
ATOM 1344 N N . CYS A 1 170 ? 4.810 -11.317 -4.972 1.00 92.69 170 CYS A N 1
ATOM 1345 C CA . CYS A 1 170 ? 4.896 -11.794 -3.597 1.00 92.69 170 CYS A CA 1
ATOM 1346 C C . CYS A 1 170 ? 4.800 -10.630 -2.597 1.00 92.69 170 CYS A C 1
ATOM 1348 O O . CYS A 1 170 ? 4.011 -10.701 -1.653 1.00 92.69 170 CYS A O 1
ATOM 1350 N N . LEU A 1 171 ? 5.540 -9.540 -2.823 1.00 93.31 171 LEU A N 1
ATOM 1351 C CA . LEU A 1 171 ? 5.525 -8.355 -1.960 1.00 93.31 171 LEU A CA 1
ATOM 1352 C C . LEU A 1 171 ? 4.172 -7.635 -1.975 1.00 93.31 171 LEU A C 1
ATOM 1354 O O . LEU A 1 171 ? 3.674 -7.286 -0.906 1.00 93.31 171 LEU A O 1
ATOM 1358 N N . ALA A 1 172 ? 3.521 -7.500 -3.136 1.00 94.44 172 ALA A N 1
ATOM 1359 C CA . ALA A 1 172 ? 2.169 -6.936 -3.224 1.00 94.44 172 ALA A CA 1
ATOM 1360 C C . ALA A 1 172 ? 1.155 -7.765 -2.421 1.00 94.44 172 ALA A C 1
ATOM 1362 O O . ALA A 1 172 ? 0.302 -7.233 -1.706 1.00 94.44 172 ALA A O 1
ATOM 1363 N N . GLY A 1 173 ? 1.267 -9.093 -2.511 1.00 93.62 173 GLY A N 1
ATOM 1364 C CA . GLY A 1 173 ? 0.388 -10.013 -1.797 1.00 93.62 173 GLY A CA 1
ATOM 1365 C C . GLY A 1 173 ? 0.637 -9.988 -0.293 1.00 93.62 173 GLY A C 1
ATOM 1366 O O . GLY A 1 173 ? -0.299 -10.119 0.502 1.00 93.62 173 GLY A O 1
ATOM 1367 N N . ILE A 1 174 ? 1.894 -9.825 0.120 1.00 93.38 174 ILE A N 1
ATOM 1368 C CA . ILE A 1 174 ? 2.283 -9.601 1.512 1.00 93.38 174 ILE A CA 1
ATOM 1369 C C . ILE A 1 174 ? 1.670 -8.294 2.020 1.00 93.38 174 ILE A C 1
ATOM 1371 O O . ILE A 1 174 ? 0.914 -8.358 2.989 1.00 93.38 174 ILE A O 1
ATOM 1375 N N . TYR A 1 175 ? 1.896 -7.177 1.323 1.00 94.06 175 TYR A N 1
ATOM 1376 C CA . TYR A 1 175 ? 1.369 -5.857 1.672 1.00 94.06 175 TYR A CA 1
ATOM 1377 C C . TYR A 1 175 ? -0.150 -5.888 1.876 1.00 94.06 175 TYR A C 1
ATOM 1379 O O . TYR A 1 175 ? -0.612 -5.649 2.987 1.00 94.06 175 TYR A O 1
ATOM 1387 N N . SER A 1 176 ? -0.925 -6.290 0.860 1.00 93.62 176 SER A N 1
ATOM 1388 C CA . SER A 1 176 ? -2.401 -6.277 0.913 1.00 93.62 176 SER A CA 1
ATOM 1389 C C . SER A 1 176 ? -2.979 -7.130 2.050 1.00 93.62 176 SER A C 1
ATOM 1391 O O . SER A 1 176 ? -4.022 -6.821 2.624 1.00 93.62 176 SER A O 1
ATOM 1393 N N . CYS A 1 177 ? -2.315 -8.233 2.390 1.00 94.12 177 CYS A N 1
ATOM 1394 C CA . CYS A 1 177 ? -2.755 -9.098 3.480 1.00 94.12 177 CYS A CA 1
ATOM 1395 C C . CYS A 1 177 ? -2.393 -8.537 4.853 1.00 94.12 177 CYS A C 1
ATOM 1397 O O . CYS A 1 177 ? -3.185 -8.670 5.782 1.00 94.12 177 CYS A O 1
ATOM 1399 N N . ALA A 1 178 ? -1.189 -7.975 4.984 1.00 93.81 178 ALA A N 1
ATOM 1400 C CA . ALA A 1 178 ? -0.722 -7.379 6.225 1.00 93.81 178 ALA A CA 1
ATOM 1401 C C . ALA A 1 178 ? -1.572 -6.159 6.577 1.00 93.81 178 ALA A C 1
ATOM 1403 O O . ALA A 1 178 ? -2.037 -6.037 7.700 1.00 93.81 178 ALA A O 1
ATOM 1404 N N . GLU A 1 179 ? -1.822 -5.313 5.579 1.00 94.75 179 GLU A N 1
ATOM 1405 C CA . GLU A 1 179 ?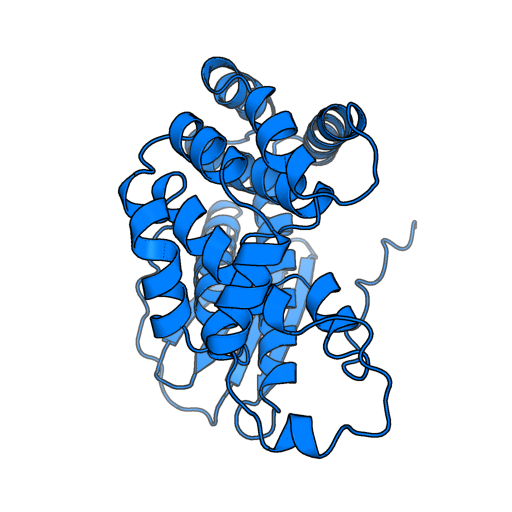 -2.652 -4.114 5.646 1.00 94.75 179 GLU A CA 1
ATOM 1406 C C . GLU A 1 179 ? -4.059 -4.417 6.175 1.00 94.75 179 GLU A C 1
ATOM 1408 O O . GLU A 1 179 ? -4.422 -3.964 7.260 1.00 94.75 179 GLU A O 1
ATOM 1413 N N . ARG A 1 180 ? -4.785 -5.304 5.490 1.00 94.88 180 ARG A N 1
ATOM 1414 C CA . ARG A 1 180 ? -6.151 -5.687 5.854 1.00 94.88 180 ARG A CA 1
ATOM 1415 C C . ARG A 1 180 ? -6.241 -6.349 7.222 1.00 94.88 180 ARG A C 1
ATOM 1417 O O . ARG A 1 180 ? -7.106 -6.004 8.018 1.00 94.88 180 ARG A O 1
ATOM 1424 N N . LYS A 1 181 ? -5.350 -7.308 7.510 1.00 95.50 181 LYS A N 1
ATOM 1425 C CA . LYS A 1 181 ? -5.383 -8.011 8.800 1.00 95.50 181 LYS A CA 1
ATOM 1426 C C . LYS A 1 181 ? -5.002 -7.079 9.948 1.00 95.50 181 LYS A C 1
ATOM 1428 O O . LYS A 1 181 ? -5.557 -7.202 11.033 1.00 95.50 181 LYS A O 1
ATOM 1433 N N . CYS A 1 182 ? -4.089 -6.137 9.714 1.00 94.81 182 CYS A N 1
ATOM 1434 C CA . CYS A 1 182 ? -3.746 -5.114 10.694 1.00 94.81 182 CYS A CA 1
ATOM 1435 C C . CYS A 1 182 ? -4.957 -4.220 10.997 1.00 94.81 182 CYS A C 1
ATOM 1437 O O . CYS A 1 182 ? -5.271 -4.028 12.169 1.00 94.81 182 CYS A O 1
ATOM 1439 N N . ALA A 1 183 ? -5.687 -3.757 9.975 1.00 95.50 183 ALA A N 1
ATOM 1440 C CA . ALA A 1 183 ? -6.913 -2.980 10.168 1.00 95.50 183 ALA A CA 1
ATOM 1441 C C . ALA A 1 183 ? -7.978 -3.771 10.949 1.00 95.50 183 ALA A C 1
ATOM 1443 O O . ALA A 1 183 ? -8.486 -3.283 11.955 1.00 95.50 183 ALA A O 1
ATOM 1444 N N . GLU A 1 184 ? -8.224 -5.031 10.570 1.00 95.88 184 GLU A N 1
ATOM 1445 C CA . GLU A 1 184 ? -9.152 -5.931 11.268 1.00 95.88 184 GLU A CA 1
ATOM 1446 C C . GLU A 1 184 ? -8.813 -6.060 12.762 1.00 95.88 184 GLU A C 1
ATOM 1448 O O . GLU A 1 184 ? -9.683 -5.909 13.616 1.00 95.88 184 GLU A O 1
ATOM 1453 N N . LEU A 1 185 ? -7.539 -6.290 13.100 1.00 95.69 185 LEU A N 1
ATOM 1454 C CA . LEU A 1 185 ? -7.108 -6.415 14.494 1.00 95.69 185 LEU A CA 1
ATOM 1455 C C . LEU A 1 185 ? -7.138 -5.077 15.250 1.00 95.69 185 LEU A C 1
ATOM 1457 O O . LEU A 1 185 ? -7.279 -5.075 16.471 1.00 95.69 185 LEU A O 1
ATOM 1461 N N . CYS A 1 186 ? -7.018 -3.937 14.569 1.00 96.31 186 CYS A N 1
ATOM 1462 C CA . CYS A 1 186 ? -7.132 -2.621 15.202 1.00 96.31 186 CYS A CA 1
ATOM 1463 C C . CYS A 1 186 ? -8.583 -2.235 15.544 1.00 96.31 186 CYS A C 1
ATOM 1465 O O . CYS A 1 186 ? -8.794 -1.369 16.399 1.00 96.31 186 CYS A O 1
ATOM 1467 N N . CYS A 1 187 ? -9.568 -2.875 14.912 1.00 95.62 187 CYS A N 1
ATOM 1468 C CA . CYS A 1 187 ? -10.987 -2.577 15.080 1.00 95.62 187 CYS A CA 1
ATOM 1469 C C . CYS A 1 187 ? -11.635 -3.327 16.257 1.00 95.62 187 CYS A C 1
ATOM 1471 O O . CYS A 1 187 ? -11.349 -4.496 16.518 1.00 95.62 187 CYS A O 1
ATOM 1473 N N . LYS A 1 188 ? -12.590 -2.664 16.925 1.00 94.88 188 LYS A N 1
ATOM 1474 C CA . LYS A 1 188 ? -13.564 -3.288 17.843 1.00 94.88 188 LYS A CA 1
ATOM 1475 C C . LYS A 1 188 ? -14.585 -4.125 17.075 1.00 94.88 188 LYS A C 1
ATOM 1477 O O . LYS A 1 188 ? -14.955 -5.209 17.507 1.00 94.88 188 LYS A O 1
ATOM 1482 N N . ASN A 1 189 ? -15.043 -3.589 15.944 1.00 95.19 189 ASN A N 1
ATOM 1483 C CA . ASN A 1 189 ? -16.004 -4.217 15.047 1.00 95.19 189 ASN A CA 1
ATOM 1484 C C . ASN A 1 189 ? -15.545 -3.995 13.591 1.00 95.19 189 ASN A C 1
ATOM 1486 O O . ASN A 1 189 ? -15.838 -2.940 13.023 1.00 95.19 189 ASN A O 1
ATOM 1490 N N . PRO A 1 190 ? -14.785 -4.945 13.008 1.00 94.81 190 PRO A N 1
ATOM 1491 C CA . PRO A 1 190 ? -14.272 -4.828 11.643 1.00 94.81 190 PRO A CA 1
ATOM 1492 C C . PRO A 1 190 ? -15.375 -4.657 10.596 1.00 94.81 190 PRO A C 1
ATOM 1494 O O . PRO A 1 190 ? -15.245 -3.812 9.719 1.00 94.81 190 PRO A O 1
ATOM 1497 N N . ASP A 1 191 ? -16.486 -5.386 10.723 1.00 95.50 191 ASP A N 1
ATOM 1498 C CA . ASP A 1 191 ? -17.584 -5.329 9.751 1.00 95.50 191 ASP A CA 1
ATOM 1499 C C . ASP A 1 191 ? -18.256 -3.945 9.738 1.00 95.50 191 ASP A C 1
ATOM 1501 O O . ASP A 1 191 ? -18.562 -3.406 8.675 1.00 95.50 191 ASP A O 1
ATOM 1505 N N . ALA A 1 192 ? -18.443 -3.330 10.911 1.00 96.25 192 ALA A N 1
ATOM 1506 C CA . ALA A 1 192 ? -18.992 -1.976 11.007 1.00 96.25 192 ALA A CA 1
ATOM 1507 C C . ALA A 1 192 ? -18.032 -0.912 10.449 1.00 96.25 192 ALA A C 1
ATOM 1509 O O . ALA A 1 192 ? -18.480 0.056 9.836 1.00 96.25 192 ALA A O 1
ATOM 1510 N N . PHE A 1 193 ? -16.722 -1.093 10.643 1.00 96.31 193 PHE A N 1
ATOM 1511 C CA . PHE A 1 193 ? -15.709 -0.207 10.073 1.00 96.31 193 PHE A CA 1
ATOM 1512 C C . PHE A 1 193 ? -15.683 -0.287 8.540 1.00 96.31 193 PHE A C 1
ATOM 1514 O O . PHE A 1 193 ? -15.727 0.748 7.878 1.00 96.31 193 PHE A O 1
ATOM 1521 N N . GLU A 1 194 ? -15.693 -1.494 7.971 1.00 95.81 194 GLU A N 1
ATOM 1522 C CA . GLU A 1 194 ? -15.771 -1.678 6.517 1.00 95.81 194 GLU A CA 1
ATOM 1523 C C . GLU A 1 194 ? -17.067 -1.085 5.950 1.00 95.81 194 GLU A C 1
ATOM 1525 O O . GLU A 1 194 ? -17.034 -0.373 4.950 1.00 95.81 194 GLU A O 1
ATOM 1530 N N . ALA A 1 195 ? -18.208 -1.283 6.620 1.00 96.56 195 ALA A N 1
ATOM 1531 C CA . ALA A 1 195 ? -19.472 -0.672 6.210 1.00 96.56 195 ALA A CA 1
ATOM 1532 C C . ALA A 1 195 ? -19.415 0.866 6.225 1.00 96.56 195 ALA A C 1
ATOM 1534 O O . ALA A 1 195 ? -19.949 1.508 5.320 1.00 96.56 195 ALA A O 1
ATOM 1535 N N . TYR A 1 196 ? -18.746 1.465 7.214 1.00 96.31 196 TYR A N 1
ATOM 1536 C CA . TYR A 1 196 ? -18.511 2.908 7.253 1.00 96.31 196 TYR A CA 1
ATOM 1537 C C . TYR A 1 196 ? -17.670 3.373 6.056 1.00 96.31 196 TYR A C 1
ATOM 1539 O O . TYR A 1 196 ? -18.080 4.306 5.360 1.00 96.31 196 TYR A O 1
ATOM 1547 N N . VAL A 1 197 ? -16.554 2.696 5.758 1.00 96.12 197 VAL A N 1
ATOM 1548 C CA . VAL A 1 197 ? -15.700 3.030 4.606 1.00 96.12 197 VAL A CA 1
ATOM 1549 C C . VAL A 1 197 ? -16.485 2.907 3.298 1.00 96.12 197 VAL A C 1
ATOM 1551 O O . VAL A 1 197 ? -16.518 3.852 2.514 1.00 96.12 197 VAL A O 1
ATOM 1554 N N . GLU A 1 198 ? -17.190 1.798 3.079 1.00 96.69 198 GLU A N 1
ATOM 1555 C CA . GLU A 1 198 ? -18.000 1.589 1.873 1.00 96.69 198 GLU A CA 1
ATOM 1556 C C . GLU A 1 198 ? -19.138 2.616 1.755 1.00 96.69 198 GLU A C 1
ATOM 1558 O O . GLU A 1 198 ? -19.399 3.129 0.665 1.00 96.69 198 GLU A O 1
ATOM 1563 N N . SER A 1 199 ? -19.765 3.015 2.869 1.00 96.31 199 SER A N 1
ATOM 1564 C CA . SER A 1 199 ? -20.778 4.080 2.860 1.00 96.31 199 SER A CA 1
ATOM 1565 C C . SER A 1 199 ? -20.208 5.415 2.374 1.00 96.31 199 SER A C 1
ATOM 1567 O O . SER A 1 199 ? -20.877 6.141 1.638 1.00 96.31 199 SER A O 1
ATOM 1569 N N . PHE A 1 200 ? -18.955 5.728 2.715 1.00 95.69 200 PHE A N 1
ATOM 1570 C CA . PHE A 1 200 ? -18.270 6.913 2.213 1.00 95.69 200 PHE A CA 1
ATOM 1571 C C . PHE A 1 200 ? -17.947 6.783 0.719 1.00 95.69 200 PHE A C 1
ATOM 1573 O O . PHE A 1 200 ? -18.258 7.694 -0.050 1.00 95.69 200 PHE A O 1
ATOM 1580 N N . LEU A 1 201 ? -17.372 5.651 0.296 1.00 96.50 201 LEU A N 1
ATOM 1581 C CA . LEU A 1 201 ? -16.989 5.411 -1.101 1.00 96.50 201 LEU A CA 1
ATOM 1582 C C . LEU A 1 201 ? -18.204 5.420 -2.043 1.00 96.50 201 LEU A C 1
ATOM 1584 O O . LEU A 1 201 ? -18.128 5.987 -3.132 1.00 96.50 201 LEU A O 1
ATOM 1588 N N . SER A 1 202 ? -19.339 4.870 -1.602 1.00 95.94 202 SER A N 1
ATOM 1589 C CA . SER A 1 202 ? -20.585 4.778 -2.382 1.00 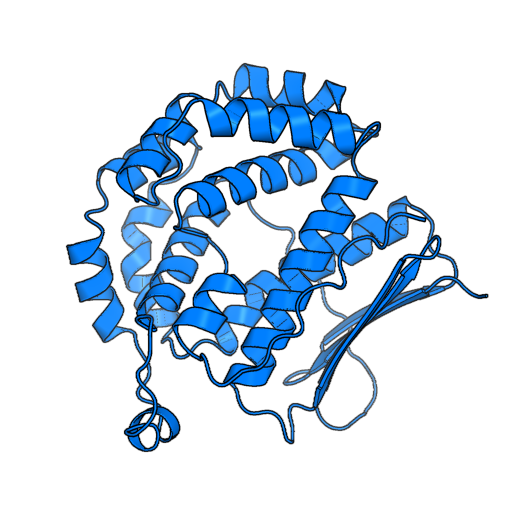95.94 202 SER A CA 1
ATOM 1590 C C . SER A 1 202 ? -21.215 6.128 -2.753 1.00 95.94 202 SER A C 1
ATOM 1592 O O . SER A 1 202 ? -22.068 6.188 -3.636 1.00 95.94 202 SER A O 1
ATOM 1594 N N . LYS A 1 203 ? -20.770 7.232 -2.133 1.00 95.75 203 LYS A N 1
ATOM 1595 C CA . LYS A 1 203 ? -21.178 8.600 -2.501 1.00 95.75 203 LYS A CA 1
ATOM 1596 C C . LYS A 1 203 ? -20.639 9.029 -3.870 1.00 95.75 203 LYS A C 1
ATOM 1598 O O . LYS A 1 203 ? -21.068 10.050 -4.402 1.00 95.75 203 LYS A O 1
ATOM 1603 N N . PHE A 1 204 ? -19.688 8.281 -4.427 1.00 94.94 204 PHE A N 1
ATOM 1604 C CA . PHE A 1 204 ? -19.012 8.59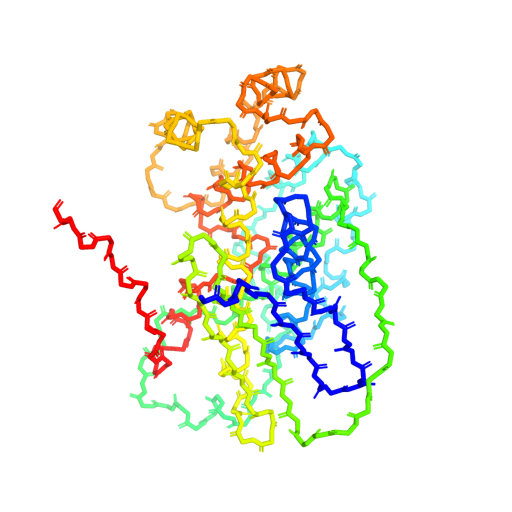0 -5.680 1.00 94.94 204 PHE A CA 1
ATOM 1605 C C . PHE A 1 204 ? -19.292 7.513 -6.738 1.00 94.94 204 PHE A C 1
ATOM 1607 O O . PHE A 1 204 ? -19.624 6.381 -6.400 1.00 94.94 204 PHE A O 1
ATOM 1614 N N . PRO A 1 205 ? -19.142 7.822 -8.039 1.00 92.88 205 PRO A N 1
ATOM 1615 C CA . PRO A 1 205 ? -19.242 6.811 -9.086 1.00 92.88 205 PRO A CA 1
ATOM 1616 C C . PRO A 1 205 ? -18.086 5.800 -9.037 1.00 92.88 205 PRO A C 1
ATOM 1618 O O . PRO A 1 205 ? -16.919 6.181 -8.885 1.00 92.88 205 PRO A O 1
ATOM 1621 N N . GLU A 1 206 ? -18.384 4.528 -9.315 1.00 90.44 206 GLU A N 1
ATOM 1622 C CA . GLU A 1 206 ? -17.401 3.427 -9.290 1.00 90.44 206 GLU A CA 1
ATOM 1623 C C . GLU A 1 206 ? -16.290 3.552 -10.346 1.00 90.44 206 GLU A C 1
ATOM 1625 O O . GLU A 1 206 ? -15.207 2.985 -10.204 1.00 90.44 206 GLU A O 1
ATOM 1630 N N . ARG A 1 207 ? -16.502 4.335 -11.409 1.00 92.31 207 ARG A N 1
ATOM 1631 C CA . ARG A 1 207 ? -15.533 4.490 -12.506 1.00 92.31 207 ARG A CA 1
ATOM 1632 C C . ARG A 1 207 ? -14.198 5.051 -12.009 1.00 92.31 207 ARG A C 1
ATOM 1634 O O . ARG A 1 207 ? -14.160 6.191 -11.555 1.00 92.31 207 ARG A O 1
ATOM 1641 N N . LYS A 1 208 ? -13.095 4.312 -12.166 1.00 92.75 208 LYS A N 1
ATOM 1642 C CA . LYS A 1 208 ? -11.728 4.776 -11.845 1.00 92.75 208 LYS A CA 1
ATOM 1643 C C . LYS A 1 208 ? -11.390 6.075 -12.592 1.00 92.75 208 LYS A C 1
ATOM 1645 O O . LYS A 1 208 ? -11.610 6.169 -13.799 1.00 92.75 208 LYS A O 1
ATOM 1650 N N . SER A 1 209 ? -10.887 7.074 -11.870 1.00 93.81 209 SER A N 1
ATOM 1651 C CA . SER A 1 209 ? -10.486 8.373 -12.423 1.00 93.81 209 SER A CA 1
ATOM 1652 C C . SER A 1 209 ? -9.647 9.145 -11.412 1.00 93.81 209 SER A C 1
ATOM 1654 O O . SER A 1 209 ? -10.009 9.223 -10.237 1.00 93.81 209 SER A O 1
ATOM 1656 N N . PHE A 1 210 ? -8.566 9.766 -11.886 1.00 93.25 210 PHE A N 1
ATOM 1657 C CA . PHE A 1 210 ? -7.666 10.542 -11.038 1.00 93.25 210 PHE A CA 1
ATOM 1658 C C . PHE A 1 210 ? -8.351 11.785 -10.479 1.00 93.25 210 PHE A C 1
ATOM 1660 O O . PHE A 1 210 ? -8.160 12.120 -9.319 1.00 93.25 210 PHE A O 1
ATOM 1667 N N . SER A 1 211 ? -9.218 12.427 -11.269 1.00 93.38 211 SER A N 1
ATOM 1668 C CA . SER A 1 211 ? -9.949 13.628 -10.849 1.00 93.38 211 SER A CA 1
ATOM 1669 C C . SER A 1 211 ? -10.861 13.395 -9.642 1.00 93.38 211 SER A C 1
ATOM 1671 O O . SER A 1 211 ? -11.161 14.344 -8.922 1.00 93.38 211 SER A O 1
ATOM 1673 N N . LYS A 1 212 ? -11.268 12.141 -9.383 1.00 94.50 212 LYS A N 1
ATOM 1674 C CA . LYS A 1 212 ? -12.046 11.785 -8.189 1.00 94.50 212 LYS A CA 1
ATOM 1675 C C . LYS A 1 212 ? -11.209 11.852 -6.921 1.00 94.50 212 LYS A C 1
ATOM 1677 O O . LYS A 1 212 ? -11.759 12.143 -5.872 1.00 94.50 212 LYS A O 1
ATOM 1682 N N . LEU A 1 213 ? -9.904 11.598 -6.994 1.00 94.06 213 LEU A N 1
ATOM 1683 C CA . LEU A 1 213 ? -9.050 11.537 -5.813 1.00 94.06 213 LEU A CA 1
ATOM 1684 C C . LEU A 1 213 ? -9.080 12.845 -4.998 1.00 94.06 213 LEU A C 1
ATOM 1686 O O . LEU A 1 213 ? -9.480 12.783 -3.835 1.00 94.06 213 LEU A O 1
ATOM 1690 N N . PRO A 1 214 ? -8.762 14.029 -5.563 1.00 93.81 214 PRO A N 1
ATOM 1691 C CA . PRO A 1 214 ? -8.856 15.275 -4.807 1.00 93.81 214 PRO A CA 1
ATOM 1692 C C . PRO A 1 214 ? -10.297 15.622 -4.406 1.00 93.81 214 PRO A C 1
ATOM 1694 O O . PRO A 1 214 ? -10.492 16.273 -3.386 1.00 93.81 214 PRO A O 1
ATOM 1697 N N . GLN A 1 215 ? -11.306 15.183 -5.171 1.00 94.69 215 GLN A N 1
ATOM 1698 C CA . GLN A 1 215 ? -12.720 15.378 -4.821 1.00 94.69 215 GLN A CA 1
ATOM 1699 C C . GLN A 1 215 ? -13.137 14.541 -3.608 1.00 94.69 215 GLN A C 1
ATOM 1701 O O . GLN A 1 215 ? -13.858 15.030 -2.751 1.00 94.69 215 GLN A O 1
ATOM 1706 N N . MET A 1 216 ? -12.698 13.285 -3.521 1.00 95.31 216 MET A N 1
ATOM 1707 C CA . MET A 1 216 ? -12.994 12.408 -2.390 1.00 95.31 216 MET A CA 1
ATOM 1708 C C . MET A 1 216 ? -12.247 12.872 -1.147 1.00 95.31 216 MET A C 1
ATOM 1710 O O . MET A 1 216 ? -12.846 12.995 -0.085 1.00 95.31 216 MET A O 1
ATOM 1714 N N . LEU A 1 217 ? -10.958 13.188 -1.287 1.00 93.06 217 LEU A N 1
ATOM 1715 C CA . LEU A 1 217 ? -10.148 13.671 -0.174 1.00 93.06 217 LEU A CA 1
ATOM 1716 C C . LEU A 1 217 ? -10.657 15.013 0.374 1.00 93.06 217 LEU A C 1
ATOM 1718 O O . LEU A 1 217 ? -10.615 15.210 1.580 1.00 93.06 217 LEU A O 1
ATOM 1722 N N . SER A 1 218 ? -11.206 15.904 -0.461 1.00 93.38 218 SER A N 1
ATOM 1723 C CA . SER A 1 218 ? -11.783 17.172 0.015 1.00 93.38 218 SER A CA 1
ATOM 1724 C C . SER A 1 218 ? -13.106 17.023 0.773 1.00 93.38 218 SER A C 1
ATOM 1726 O O . SER A 1 218 ? -13.509 17.954 1.464 1.00 93.38 218 SER A O 1
ATOM 1728 N N . GLN A 1 219 ? -13.783 15.873 0.667 1.00 93.06 219 GLN A N 1
ATOM 1729 C CA . GLN A 1 219 ? -14.964 15.557 1.484 1.00 93.06 219 GLN A CA 1
ATOM 1730 C C . GLN A 1 219 ? -14.596 14.992 2.862 1.00 93.06 219 GLN A C 1
ATOM 1732 O O . GLN A 1 219 ? -15.481 14.769 3.689 1.00 93.06 219 GLN A O 1
ATOM 1737 N N . ILE A 1 220 ? -13.311 14.731 3.112 1.00 89.62 220 ILE A N 1
ATOM 1738 C CA . ILE A 1 220 ? -12.834 14.279 4.412 1.00 89.62 220 ILE A CA 1
ATOM 1739 C C . ILE A 1 220 ? -12.638 15.503 5.298 1.00 89.62 220 ILE A C 1
ATOM 1741 O O . ILE A 1 220 ? -11.718 16.294 5.105 1.00 89.62 220 ILE A O 1
ATOM 1745 N N . ASP A 1 221 ? -13.482 15.627 6.315 1.00 87.88 221 ASP A N 1
ATOM 1746 C CA . ASP A 1 221 ? -13.243 16.560 7.407 1.00 87.88 221 ASP A CA 1
ATOM 1747 C C . ASP A 1 221 ? -12.215 15.940 8.363 1.00 87.88 221 ASP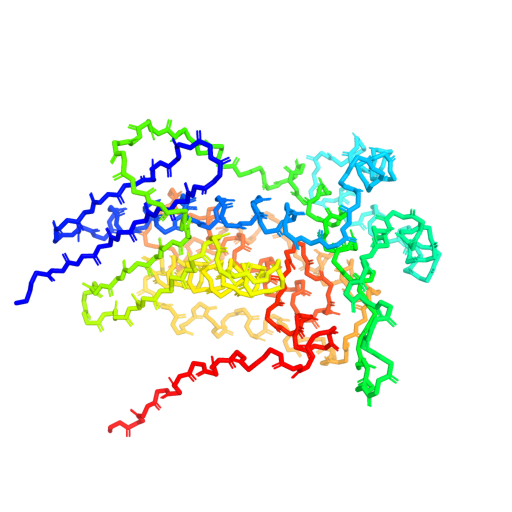 A C 1
ATOM 1749 O O . ASP A 1 221 ? -12.558 15.103 9.197 1.00 87.88 221 ASP A O 1
ATOM 1753 N N . GLU A 1 222 ? -10.942 16.325 8.237 1.00 82.62 222 GLU A N 1
ATOM 1754 C CA . GLU A 1 222 ? -9.856 15.800 9.078 1.00 82.62 222 GLU A CA 1
ATOM 1755 C C . GLU A 1 222 ? -10.128 15.960 10.576 1.00 82.62 222 GLU A C 1
ATOM 1757 O O . GLU A 1 222 ? -9.750 15.087 11.360 1.00 82.62 222 GLU A O 1
ATOM 1762 N N . SER A 1 223 ? -10.809 17.043 10.967 1.00 81.19 223 SER A N 1
ATOM 1763 C CA . SER A 1 223 ? -11.124 17.321 12.370 1.00 81.19 223 SER A CA 1
ATOM 1764 C C . SER A 1 223 ? -12.129 16.321 12.946 1.00 81.19 223 SER A C 1
ATOM 1766 O O . SER A 1 223 ? -12.101 16.031 14.143 1.00 81.19 223 SER A O 1
ATOM 1768 N N . LYS A 1 224 ? -12.986 15.751 12.089 1.00 89.69 224 LYS A N 1
ATOM 1769 C CA . LYS A 1 224 ? -13.991 14.748 12.462 1.00 89.69 224 LYS A CA 1
ATOM 1770 C C . LYS A 1 224 ? -13.546 13.326 12.180 1.00 89.69 224 LYS A C 1
ATOM 1772 O O . LYS A 1 224 ? -13.932 12.436 12.930 1.00 89.69 224 LYS A O 1
ATOM 1777 N N . LEU A 1 225 ? -12.720 13.105 11.158 1.00 90.06 225 LEU A N 1
ATOM 1778 C CA . LEU A 1 225 ? -12.293 11.768 10.753 1.00 90.06 225 LEU A CA 1
ATOM 1779 C C . LEU A 1 225 ? -11.662 11.013 11.925 1.00 90.06 225 LEU A C 1
ATOM 1781 O O . LEU A 1 225 ? -12.005 9.864 12.176 1.00 90.06 225 LEU A O 1
ATOM 1785 N N . ASP A 1 226 ? -10.782 11.665 12.683 1.00 91.69 226 ASP A N 1
ATOM 1786 C CA . ASP A 1 226 ? -10.138 11.041 13.839 1.00 91.69 226 ASP A CA 1
ATOM 1787 C C . ASP A 1 226 ? -11.158 10.666 14.934 1.00 91.69 226 ASP A C 1
ATOM 1789 O O . ASP A 1 226 ? -11.027 9.614 15.561 1.00 91.69 226 ASP A O 1
ATOM 1793 N N . ALA A 1 227 ? -12.197 11.483 15.138 1.00 92.81 227 ALA A N 1
ATOM 1794 C CA . ALA A 1 227 ? -13.266 11.213 16.099 1.00 92.81 227 ALA A CA 1
ATOM 1795 C C . ALA A 1 227 ? -14.189 10.071 15.636 1.00 92.81 227 ALA A C 1
ATOM 1797 O O . ALA A 1 227 ? -14.519 9.188 16.428 1.00 92.81 227 ALA A O 1
ATOM 1798 N N . GLU A 1 228 ? -14.557 10.047 14.353 1.00 93.62 228 GLU A N 1
ATOM 1799 C CA . GLU A 1 228 ? -15.361 8.980 13.749 1.00 93.62 228 GLU A CA 1
ATOM 1800 C C . GLU A 1 228 ? -14.611 7.642 13.793 1.00 93.62 228 GLU A C 1
ATOM 1802 O O . GLU A 1 228 ? -15.131 6.636 14.282 1.00 93.62 228 GLU A O 1
ATOM 1807 N N . LEU A 1 229 ? -13.340 7.639 13.381 1.00 94.81 229 LEU A N 1
ATOM 1808 C CA . LEU A 1 229 ? -12.486 6.453 13.399 1.00 94.81 229 LEU A CA 1
ATOM 1809 C C . LEU A 1 229 ? -12.177 5.963 14.823 1.00 94.81 229 LEU A C 1
ATOM 1811 O O . LEU A 1 229 ? -12.053 4.754 15.042 1.00 94.81 229 LEU A O 1
ATOM 1815 N N . ALA A 1 230 ? -12.106 6.855 15.818 1.00 94.38 230 ALA A N 1
ATOM 1816 C CA . ALA A 1 230 ? -11.935 6.467 17.220 1.00 94.38 230 ALA A CA 1
ATOM 1817 C C . ALA A 1 230 ? -13.102 5.611 17.750 1.00 94.38 230 ALA A C 1
ATOM 1819 O O . ALA A 1 230 ? -12.890 4.771 18.631 1.00 94.38 230 ALA A O 1
ATOM 1820 N N . GLY A 1 231 ? -14.308 5.760 17.185 1.00 94.81 231 GLY A N 1
ATOM 1821 C CA . GLY A 1 231 ? -15.463 4.913 17.496 1.00 94.81 231 GLY A CA 1
ATOM 1822 C C . GLY A 1 231 ? -15.240 3.440 17.134 1.00 94.81 231 GLY A C 1
ATOM 1823 O O . GLY A 1 231 ? -15.628 2.547 17.890 1.00 94.81 231 GLY A O 1
ATOM 1824 N N . PHE A 1 232 ? -14.531 3.183 16.033 1.00 96.31 232 PHE A N 1
ATOM 1825 C CA . PHE A 1 232 ? -14.205 1.832 15.562 1.00 96.31 232 PHE A CA 1
ATOM 1826 C C . PHE A 1 232 ? -12.926 1.270 16.184 1.00 96.31 232 PHE A C 1
ATOM 1828 O O . PHE A 1 232 ? -12.758 0.053 16.258 1.00 96.31 232 PHE A O 1
ATOM 1835 N N . CYS A 1 233 ? -12.026 2.137 16.642 1.00 95.69 233 CYS A N 1
ATOM 1836 C CA . CYS A 1 233 ? -10.704 1.752 17.113 1.00 95.69 233 CYS A CA 1
ATOM 1837 C C . CYS A 1 233 ? -10.739 1.110 18.509 1.00 95.69 233 CYS A C 1
ATOM 1839 O O . CYS A 1 233 ? -11.353 1.645 19.436 1.00 95.69 233 CYS A O 1
ATOM 1841 N N . GLU A 1 234 ? -10.052 -0.023 18.688 1.00 92.94 234 GLU A N 1
ATOM 1842 C CA . GLU A 1 234 ? -9.945 -0.694 19.993 1.00 92.94 234 GLU A CA 1
ATOM 1843 C C . GLU A 1 234 ? -9.110 0.117 20.989 1.00 92.94 234 GLU A C 1
ATOM 1845 O O . GLU A 1 234 ? -9.496 0.257 22.148 1.00 92.94 234 GLU A O 1
ATOM 1850 N N . LYS A 1 235 ? -7.996 0.696 20.525 1.00 94.31 235 LYS A N 1
ATOM 1851 C CA . LYS A 1 235 ? -7.087 1.533 21.321 1.00 94.31 235 LYS A CA 1
ATOM 1852 C C . LYS A 1 235 ? -6.720 2.786 20.542 1.00 94.31 235 LYS A C 1
ATOM 1854 O O . LYS A 1 235 ? -6.343 2.689 19.380 1.00 94.31 235 LYS A O 1
ATOM 1859 N N . ARG A 1 236 ? -6.759 3.957 21.184 1.00 92.31 236 ARG A N 1
ATOM 1860 C CA . ARG A 1 236 ? -6.516 5.253 20.520 1.00 92.31 236 ARG A CA 1
ATOM 1861 C C . ARG A 1 236 ? -5.177 5.315 19.775 1.00 92.31 236 ARG A C 1
ATOM 1863 O O . ARG A 1 236 ? -5.118 5.879 18.690 1.00 92.31 236 ARG A O 1
ATOM 1870 N N . GLU A 1 237 ? -4.135 4.683 20.305 1.00 93.12 237 GLU A N 1
ATOM 1871 C CA . GLU A 1 237 ? -2.810 4.572 19.672 1.00 93.12 237 GLU A CA 1
ATOM 1872 C C . GLU A 1 237 ? -2.816 3.895 18.286 1.00 93.12 237 GLU A C 1
ATOM 1874 O O . GLU A 1 237 ? -1.906 4.111 17.494 1.00 93.12 237 GLU A O 1
ATOM 1879 N N . ARG A 1 238 ? -3.850 3.108 17.958 1.00 93.31 238 ARG A N 1
ATOM 1880 C CA . ARG A 1 238 ? -3.996 2.404 16.671 1.00 93.31 238 ARG A CA 1
ATOM 1881 C C . ARG A 1 238 ? -4.779 3.204 15.631 1.00 93.31 238 ARG A C 1
ATOM 1883 O O . ARG A 1 238 ? -4.889 2.778 14.483 1.00 93.31 238 ARG A O 1
ATOM 1890 N N . LEU A 1 239 ? -5.301 4.372 16.008 1.00 93.31 239 LEU A N 1
ATOM 1891 C CA . LEU A 1 239 ? -6.046 5.260 15.118 1.00 93.31 239 LEU A CA 1
ATOM 1892 C C . LEU A 1 239 ? -5.292 5.591 13.812 1.00 93.31 239 LEU A C 1
ATOM 1894 O O . LEU A 1 239 ? -5.923 5.532 12.754 1.00 93.31 239 LEU A O 1
ATOM 1898 N N . PRO A 1 240 ? -3.963 5.840 13.818 1.00 91.88 240 PRO A N 1
ATOM 1899 C CA . PRO A 1 240 ? -3.221 6.088 12.581 1.00 91.88 240 PRO A CA 1
ATOM 1900 C C . PRO A 1 240 ? -3.271 4.918 11.587 1.00 91.88 240 PRO A C 1
ATOM 1902 O O . PRO A 1 240 ? -3.291 5.140 10.376 1.00 91.88 240 PRO A O 1
ATOM 1905 N N . LEU A 1 241 ? -3.337 3.674 12.077 1.00 93.31 241 LEU A N 1
ATOM 1906 C CA . LEU A 1 241 ? -3.400 2.475 11.235 1.00 93.31 241 LEU A CA 1
ATOM 1907 C C . LEU A 1 241 ? -4.751 2.366 10.521 1.00 93.31 241 LEU A C 1
ATOM 1909 O O . LEU A 1 241 ? -4.787 2.100 9.320 1.00 93.31 241 LEU A O 1
ATOM 1913 N N . LEU A 1 242 ? -5.851 2.649 11.227 1.00 94.75 242 LEU A N 1
ATOM 1914 C CA . LEU A 1 242 ? -7.191 2.684 10.628 1.00 94.75 242 LEU A CA 1
ATOM 1915 C C . LEU A 1 242 ? -7.355 3.853 9.655 1.00 94.75 242 LEU A C 1
ATOM 1917 O O . LEU A 1 242 ? -7.918 3.680 8.576 1.00 94.75 242 LEU A O 1
ATOM 1921 N N . LYS A 1 243 ? -6.807 5.025 9.995 1.00 93.50 243 LYS A N 1
ATOM 1922 C CA . LYS A 1 243 ? -6.795 6.194 9.105 1.00 93.50 243 LYS A CA 1
ATOM 1923 C C . LYS A 1 243 ? -6.062 5.888 7.802 1.00 93.50 243 LYS A C 1
ATOM 1925 O O . LYS A 1 243 ? -6.590 6.146 6.724 1.00 93.50 243 LYS A O 1
ATOM 1930 N N . LYS A 1 244 ? -4.881 5.269 7.889 1.00 92.62 244 LYS A N 1
ATOM 1931 C CA . LYS A 1 244 ? -4.121 4.805 6.721 1.00 92.62 244 LYS A CA 1
ATOM 1932 C C . LYS A 1 244 ? -4.926 3.814 5.879 1.00 92.62 244 LYS A C 1
ATOM 1934 O O . LYS A 1 244 ? -4.946 3.963 4.661 1.00 92.62 244 LYS A O 1
ATOM 1939 N N . HIS A 1 245 ? -5.596 2.849 6.510 1.00 94.88 245 HIS A N 1
ATOM 1940 C CA . HIS A 1 245 ? -6.442 1.891 5.799 1.00 94.88 245 HIS A CA 1
ATOM 1941 C C . HIS A 1 245 ? -7.577 2.585 5.039 1.00 94.88 245 HIS A C 1
ATOM 1943 O O . HIS A 1 245 ? -7.710 2.404 3.832 1.00 94.88 245 HIS A O 1
ATOM 1949 N N . CYS A 1 246 ? -8.330 3.461 5.708 1.00 95.12 246 CYS A N 1
ATOM 1950 C CA . CYS A 1 246 ? -9.400 4.244 5.089 1.00 95.12 246 CYS A CA 1
ATOM 1951 C C . CYS A 1 246 ? -8.897 5.030 3.862 1.00 95.12 246 CYS A C 1
ATOM 1953 O O . CYS A 1 246 ? -9.478 4.953 2.779 1.00 95.12 246 CYS A O 1
ATOM 1955 N N . LEU A 1 247 ? -7.754 5.711 3.988 1.00 93.62 247 LEU A N 1
ATOM 1956 C CA . LEU A 1 247 ? -7.167 6.462 2.878 1.00 93.62 247 LEU A CA 1
ATOM 1957 C C . LEU A 1 247 ? -6.712 5.544 1.735 1.00 93.62 247 LEU A C 1
ATOM 1959 O O . LEU A 1 247 ? -6.997 5.841 0.576 1.00 93.62 247 LEU A O 1
ATOM 1963 N N . ASN A 1 248 ? -6.083 4.399 2.026 1.00 94.81 248 ASN A N 1
ATOM 1964 C CA . ASN A 1 248 ? -5.730 3.408 1.003 1.00 94.81 248 ASN A CA 1
ATOM 1965 C C . ASN A 1 248 ? -6.959 2.946 0.209 1.00 94.81 248 ASN A C 1
ATOM 1967 O O . ASN A 1 248 ? -6.887 2.867 -1.018 1.00 94.81 248 ASN A O 1
ATOM 1971 N N . ARG A 1 249 ? -8.091 2.700 0.883 1.00 96.44 249 ARG A N 1
ATOM 1972 C CA . ARG A 1 249 ? -9.352 2.311 0.232 1.00 96.44 249 ARG A CA 1
ATOM 1973 C C . ARG A 1 249 ? -9.855 3.387 -0.736 1.00 96.44 249 ARG A C 1
ATOM 1975 O O . ARG A 1 249 ? -10.302 3.051 -1.831 1.00 96.44 249 ARG A O 1
ATOM 1982 N N . ILE A 1 250 ? -9.691 4.672 -0.411 1.00 95.94 250 ILE A N 1
ATOM 1983 C CA . ILE A 1 250 ? -10.012 5.789 -1.321 1.00 95.94 250 ILE A CA 1
ATOM 1984 C C . ILE A 1 250 ? -9.120 5.771 -2.567 1.00 95.94 250 ILE A C 1
ATOM 1986 O O . ILE A 1 250 ? -9.618 5.883 -3.691 1.00 95.94 250 ILE A O 1
ATOM 1990 N N . PHE A 1 251 ? -7.808 5.593 -2.396 1.00 95.88 251 PHE A N 1
ATOM 1991 C CA . PHE A 1 251 ? -6.884 5.502 -3.528 1.00 95.88 251 PHE A CA 1
ATOM 1992 C C . PHE A 1 251 ? -7.188 4.292 -4.430 1.00 95.88 251 PHE A C 1
ATOM 1994 O O . PHE A 1 251 ? -7.171 4.418 -5.659 1.00 95.88 251 PHE A O 1
ATOM 2001 N N . GLU A 1 252 ? -7.511 3.136 -3.841 1.00 95.19 252 GLU A N 1
ATOM 2002 C CA . GLU A 1 252 ? -7.942 1.935 -4.571 1.00 95.19 252 GLU A CA 1
ATOM 2003 C C . GLU A 1 252 ? -9.221 2.187 -5.372 1.00 95.19 252 GLU A C 1
ATOM 2005 O O . GLU A 1 252 ? -9.277 1.855 -6.558 1.00 95.19 252 GLU A O 1
ATOM 2010 N N . TYR A 1 253 ? -10.215 2.831 -4.756 1.00 96.00 253 TYR A N 1
ATOM 2011 C CA . TYR A 1 253 ? -11.483 3.186 -5.393 1.00 96.00 253 TYR A CA 1
ATOM 2012 C C . TYR A 1 253 ? -11.309 4.166 -6.567 1.00 96.00 253 TYR A C 1
ATOM 2014 O O . TYR A 1 253 ? -12.018 4.112 -7.578 1.00 96.00 253 TYR A O 1
ATOM 2022 N N . CYS A 1 254 ? -10.325 5.062 -6.473 1.00 95.25 254 CYS A N 1
ATOM 2023 C CA . CYS A 1 254 ? -9.967 5.962 -7.569 1.00 95.25 254 CYS A CA 1
ATOM 2024 C C . CYS A 1 254 ? -9.183 5.256 -8.684 1.00 95.25 254 CYS A C 1
ATOM 2026 O O . CYS A 1 254 ? -9.211 5.726 -9.822 1.00 95.25 254 CYS A O 1
ATOM 2028 N N . GLY A 1 255 ? -8.524 4.132 -8.385 1.00 93.88 255 GLY A N 1
ATOM 2029 C CA . GLY A 1 255 ? -7.637 3.414 -9.300 1.00 93.88 255 GLY A CA 1
ATOM 2030 C C . GLY A 1 255 ? -6.190 3.918 -9.311 1.00 93.88 255 GLY A C 1
ATOM 2031 O O . GLY A 1 255 ? -5.446 3.551 -10.213 1.00 93.88 255 GLY A O 1
ATOM 2032 N N . TYR A 1 256 ? -5.791 4.736 -8.333 1.00 94.75 256 TYR A N 1
ATOM 2033 C CA . TYR A 1 256 ? -4.485 5.403 -8.281 1.00 94.75 256 TYR A CA 1
ATOM 2034 C C . TYR A 1 256 ? -3.812 5.148 -6.936 1.00 94.75 256 TYR A C 1
ATOM 2036 O O . TYR A 1 256 ? -3.787 6.006 -6.061 1.00 94.75 256 TYR A O 1
ATOM 2044 N N . THR A 1 257 ? -3.300 3.935 -6.740 1.00 95.31 257 THR A N 1
ATOM 2045 C CA . THR A 1 257 ? -2.782 3.496 -5.440 1.00 95.31 257 THR A CA 1
ATOM 2046 C C . THR A 1 257 ? -1.349 3.976 -5.181 1.00 95.31 257 THR A C 1
ATOM 2048 O O . THR A 1 257 ? -0.489 3.791 -6.044 1.00 95.31 257 THR A O 1
ATOM 2051 N N . PRO A 1 258 ? -1.026 4.493 -3.977 1.00 95.44 258 PRO A N 1
ATOM 2052 C CA . PRO A 1 258 ? 0.327 4.875 -3.547 1.00 95.44 258 PRO A CA 1
ATOM 2053 C C . PRO A 1 258 ? 1.135 3.649 -3.070 1.00 95.44 258 PRO A C 1
ATOM 2055 O O . PRO A 1 258 ? 1.876 3.690 -2.079 1.00 95.44 258 PRO A O 1
ATOM 2058 N N . PHE A 1 259 ? 0.880 2.518 -3.720 1.00 95.38 259 PHE A N 1
ATOM 2059 C CA . PHE A 1 259 ? 1.459 1.197 -3.524 1.00 95.38 259 PHE A CA 1
ATOM 2060 C C . PHE A 1 259 ? 1.147 0.363 -4.766 1.00 95.38 259 PHE A C 1
ATOM 2062 O O . PHE A 1 259 ? 0.159 0.609 -5.463 1.00 95.38 259 PHE A O 1
ATOM 2069 N N . ILE A 1 260 ? 1.971 -0.643 -5.040 1.00 95.44 260 ILE A N 1
ATOM 2070 C CA . ILE A 1 260 ? 1.737 -1.552 -6.162 1.00 95.44 260 ILE A CA 1
ATOM 2071 C C . ILE A 1 260 ? 0.687 -2.583 -5.740 1.00 95.44 260 ILE A C 1
ATOM 2073 O O . ILE A 1 260 ? 0.901 -3.370 -4.816 1.00 95.44 260 ILE A O 1
ATOM 2077 N N . SER A 1 261 ? -0.466 -2.554 -6.406 1.00 94.06 261 SER A N 1
ATOM 2078 C CA . SER A 1 261 ? -1.582 -3.449 -6.115 1.00 94.06 261 SER A CA 1
ATOM 2079 C C . SER A 1 261 ? -1.479 -4.754 -6.907 1.00 94.06 261 SER A C 1
ATOM 2081 O O . SER A 1 261 ? -0.857 -4.840 -7.965 1.00 94.06 261 SER A O 1
ATOM 2083 N N . ILE A 1 262 ? -2.160 -5.792 -6.420 1.00 91.88 262 ILE A N 1
ATOM 2084 C CA . ILE A 1 262 ? -2.329 -7.044 -7.172 1.00 91.88 262 ILE A CA 1
ATOM 2085 C C . ILE A 1 262 ? -3.057 -6.797 -8.502 1.00 91.88 262 ILE A C 1
ATOM 2087 O O . ILE A 1 262 ? -2.776 -7.470 -9.490 1.00 91.88 262 ILE A O 1
ATOM 2091 N N . GLY A 1 263 ? -3.965 -5.815 -8.540 1.00 91.31 263 GLY A N 1
ATOM 2092 C CA . GLY A 1 263 ? -4.664 -5.410 -9.757 1.00 91.31 263 GLY A CA 1
ATOM 2093 C C . GLY A 1 263 ? -3.704 -4.905 -10.832 1.00 91.31 263 GLY A C 1
ATOM 2094 O O . GLY A 1 263 ? -3.710 -5.444 -11.935 1.00 91.31 263 GLY A O 1
ATOM 2095 N N . SER A 1 264 ? -2.828 -3.952 -10.493 1.00 92.62 264 SER A N 1
ATOM 2096 C CA . SER A 1 264 ? -1.870 -3.402 -11.462 1.00 92.62 264 SER A CA 1
ATOM 2097 C C . SER A 1 264 ? -0.850 -4.442 -11.927 1.00 92.62 264 SER A C 1
ATOM 2099 O O . SER A 1 264 ? -0.484 -4.466 -13.098 1.00 92.62 264 SER A O 1
ATOM 2101 N N . ILE A 1 265 ? -0.449 -5.371 -11.053 1.00 92.69 265 ILE A N 1
ATOM 2102 C CA . ILE A 1 265 ? 0.414 -6.491 -11.449 1.00 92.69 265 ILE A CA 1
ATOM 2103 C C . ILE A 1 265 ? -0.283 -7.411 -12.451 1.00 92.69 265 ILE A C 1
ATOM 2105 O O . ILE A 1 265 ? 0.336 -7.771 -13.442 1.00 92.69 265 ILE A O 1
ATOM 2109 N N . ASN A 1 266 ? -1.552 -7.769 -12.240 1.00 90.12 266 ASN A N 1
ATOM 2110 C CA . ASN A 1 266 ? -2.286 -8.629 -13.176 1.00 90.12 266 ASN A CA 1
ATOM 2111 C C . ASN A 1 266 ? -2.545 -7.948 -14.532 1.00 90.12 266 ASN A C 1
ATOM 2113 O O . ASN A 1 266 ? -2.660 -8.627 -15.550 1.00 90.12 266 ASN A O 1
ATOM 2117 N N . GLU A 1 267 ? -2.671 -6.619 -14.552 1.00 89.50 267 GLU A N 1
ATOM 2118 C CA . GLU A 1 267 ? -2.820 -5.846 -15.788 1.00 89.50 267 GLU A CA 1
ATOM 2119 C C . GLU A 1 267 ? -1.503 -5.815 -16.585 1.00 89.50 267 GLU A C 1
ATOM 2121 O O . GLU A 1 267 ? -1.502 -6.061 -17.795 1.00 89.50 267 GLU A O 1
ATOM 2126 N N . VAL A 1 268 ? -0.377 -5.563 -15.907 1.00 90.56 268 VAL A N 1
ATOM 2127 C CA . VAL A 1 268 ? 0.952 -5.444 -16.532 1.00 90.56 268 VAL A CA 1
ATOM 2128 C C . VAL A 1 268 ? 1.581 -6.806 -16.855 1.00 90.56 268 VAL A C 1
ATOM 2130 O O . VAL A 1 268 ? 2.190 -6.971 -17.912 1.00 90.56 268 VAL A O 1
ATOM 2133 N N . TYR A 1 269 ? 1.411 -7.789 -15.972 1.00 90.31 269 TYR A N 1
ATOM 2134 C CA . TYR A 1 269 ? 1.965 -9.142 -16.066 1.00 90.31 269 TYR A CA 1
ATOM 2135 C C . TYR A 1 269 ? 0.849 -10.198 -15.973 1.00 90.31 269 TYR A C 1
ATOM 2137 O O . TYR A 1 269 ? 0.731 -10.898 -14.961 1.00 90.31 269 TYR A O 1
ATOM 2145 N N . PRO A 1 270 ? 0.011 -10.332 -17.016 1.00 86.44 270 PRO A N 1
ATOM 2146 C CA . PRO A 1 270 ? -1.125 -11.254 -17.002 1.00 86.44 270 PRO A CA 1
ATOM 2147 C C . PRO A 1 270 ? -0.718 -12.733 -16.890 1.00 86.44 270 PRO A C 1
ATOM 2149 O O . PRO A 1 270 ? -1.539 -13.564 -16.500 1.00 86.44 270 PRO A O 1
ATOM 2152 N N . ASP A 1 271 ? 0.538 -13.066 -17.200 1.00 85.12 271 ASP A N 1
ATOM 2153 C CA . ASP A 1 271 ? 1.091 -14.418 -17.108 1.00 85.12 271 ASP A CA 1
ATOM 2154 C C . ASP A 1 271 ? 1.392 -14.855 -15.663 1.00 85.12 271 ASP A C 1
ATOM 2156 O O . ASP A 1 271 ? 1.466 -16.051 -15.358 1.00 85.12 271 ASP A O 1
ATOM 2160 N N . ILE A 1 272 ? 1.514 -13.897 -14.737 1.00 84.81 272 ILE A N 1
ATOM 2161 C CA . ILE A 1 272 ? 1.665 -14.198 -13.316 1.00 84.81 272 ILE A CA 1
ATOM 2162 C C . ILE A 1 272 ? 0.308 -14.632 -12.773 1.00 84.81 272 ILE A C 1
ATOM 2164 O O . ILE A 1 272 ? -0.560 -13.826 -12.442 1.00 84.81 272 ILE A O 1
ATOM 2168 N N . LYS A 1 273 ? 0.135 -15.944 -12.606 1.00 76.75 273 LYS A N 1
ATOM 2169 C CA . LYS A 1 273 ? -1.017 -16.504 -11.896 1.00 76.75 273 LYS A CA 1
ATOM 2170 C C . LYS A 1 273 ? -0.911 -16.193 -10.405 1.00 76.75 273 LYS A C 1
ATOM 2172 O O . LYS A 1 273 ? -0.382 -16.989 -9.633 1.00 76.75 273 LYS A O 1
ATOM 2177 N N . ILE A 1 274 ? -1.440 -15.048 -9.987 1.00 76.12 274 ILE A N 1
ATOM 2178 C CA . ILE A 1 274 ? -1.615 -14.737 -8.568 1.00 76.12 274 ILE A CA 1
ATOM 2179 C C . ILE A 1 274 ? -2.849 -15.503 -8.070 1.00 76.12 274 ILE A C 1
ATOM 2181 O O . ILE A 1 274 ? -3.955 -15.257 -8.565 1.00 76.12 274 ILE A O 1
ATOM 2185 N N . PRO A 1 275 ? -2.710 -16.436 -7.107 1.00 65.25 275 PRO A N 1
ATOM 2186 C CA . PRO A 1 275 ? -3.857 -17.138 -6.553 1.00 65.25 275 PRO A CA 1
ATOM 2187 C C . PRO A 1 275 ? -4.816 -16.118 -5.942 1.00 65.25 275 PRO A C 1
ATOM 2189 O O . PRO A 1 275 ? -4.431 -15.349 -5.057 1.00 65.25 275 PRO A O 1
ATOM 2192 N N . LYS A 1 276 ? -6.072 -16.100 -6.401 1.00 60.44 276 LYS A N 1
ATOM 2193 C CA . LYS A 1 276 ? -7.102 -15.308 -5.724 1.00 60.44 276 LYS A CA 1
ATOM 2194 C C . LYS A 1 276 ? -7.214 -15.806 -4.278 1.00 60.44 276 LYS A C 1
ATOM 2196 O O . LYS A 1 276 ? -7.132 -17.020 -4.061 1.00 60.44 276 LYS A O 1
ATOM 2201 N N . PRO A 1 277 ? -7.410 -14.915 -3.290 1.00 56.06 277 PRO A N 1
ATOM 2202 C CA . PRO A 1 277 ? -7.723 -15.359 -1.940 1.00 56.06 277 PRO A CA 1
ATOM 2203 C C . PRO A 1 277 ? -8.929 -16.297 -2.026 1.00 56.06 277 PRO A C 1
ATOM 2205 O O . PRO A 1 277 ? -9.930 -15.951 -2.658 1.00 56.06 277 PRO A O 1
ATOM 2208 N N . ARG A 1 278 ? -8.814 -17.506 -1.457 1.00 50.00 278 ARG A N 1
ATOM 2209 C CA . ARG A 1 278 ? -9.961 -18.414 -1.350 1.00 50.00 278 ARG A CA 1
ATOM 2210 C C . ARG A 1 278 ? -11.037 -17.636 -0.600 1.00 50.00 278 ARG A C 1
ATOM 2212 O O . ARG A 1 278 ? -10.821 -17.254 0.548 1.00 50.00 278 ARG A O 1
ATOM 2219 N N . GLY A 1 279 ? -12.133 -17.317 -1.288 1.00 41.69 279 GLY A N 1
ATOM 2220 C CA . GLY A 1 279 ? -13.266 -16.639 -0.675 1.00 41.69 279 GLY A CA 1
ATOM 2221 C C . GLY A 1 279 ? -13.714 -17.416 0.558 1.00 41.69 279 GLY A C 1
ATOM 2222 O O . GLY A 1 279 ? -13.519 -18.632 0.629 1.00 41.69 279 GLY A O 1
ATOM 2223 N N . ARG A 1 280 ? -14.283 -16.708 1.537 1.00 41.25 280 ARG A N 1
ATOM 2224 C CA . ARG A 1 280 ? -14.898 -17.306 2.724 1.00 41.25 280 ARG A CA 1
ATOM 2225 C C . ARG A 1 280 ? -15.882 -18.370 2.221 1.00 41.25 280 ARG A C 1
ATOM 2227 O O . ARG A 1 280 ? -16.926 -18.020 1.677 1.00 41.25 280 ARG A O 1
ATOM 2234 N N . ILE A 1 281 ? -15.526 -19.655 2.320 1.00 38.75 281 ILE A N 1
ATOM 2235 C CA . ILE A 1 281 ? -16.499 -20.733 2.150 1.00 38.75 281 ILE A CA 1
ATOM 2236 C C . ILE A 1 281 ? -17.479 -20.478 3.285 1.00 38.75 281 ILE A C 1
ATOM 2238 O O . ILE A 1 281 ? -17.104 -20.613 4.451 1.00 38.75 281 ILE A O 1
ATOM 2242 N N . LYS A 1 282 ? -18.676 -19.982 2.954 1.00 37.81 282 LYS A N 1
ATOM 2243 C CA . LYS A 1 282 ? -19.778 -19.946 3.908 1.00 37.81 282 LYS A CA 1
ATOM 2244 C C . LYS A 1 282 ? -19.945 -21.393 4.372 1.00 37.81 282 LYS A C 1
ATOM 2246 O O . LYS A 1 282 ? -20.270 -22.250 3.553 1.00 37.81 282 LYS A O 1
ATOM 2251 N N . LYS A 1 283 ? -19.571 -21.667 5.618 1.00 36.91 283 LYS A N 1
ATOM 2252 C CA . LYS A 1 283 ? -20.110 -22.818 6.332 1.00 36.91 283 LYS A CA 1
ATOM 2253 C C . LYS A 1 283 ? -21.506 -22.441 6.788 1.00 36.91 283 LYS A C 1
ATOM 2255 O O . LYS A 1 283 ? -21.661 -21.266 7.194 1.00 36.91 283 LYS A O 1
#

pLDDT: mean 85.13, std 15.04, range [36.91, 98.19]

Secondary structure (DSSP, 8-state):
---EEEEEETTTTEEEEEEES--HHHHHHHHHHHHHHHHHHGGGSSSB-HHHHHHHHHHHHHH-SSHHHHHHHHHH--HHHHHHHHGGGB---HHHHH--SS---S-THHHHHHHHHHHHHTTTSPPPPPP-B-----SSEEEEEEEETTEEEEEEEETTT--HHHHHHHHHHHHHHHHHHHHHHHBSSHHHHHHHHHHHHTTS-SS--TTHHHHHHHT--HHHHHHHHHHHBSSGGGHHHHHHHHHHHHHHHHT--SS--HHHHHHH-TTS-PPPP------